Protein AF-A0A2W4R8B3-F1 (afdb_monomer_lite)

Structure (mmCIF, N/CA/C/O backbone):
data_AF-A0A2W4R8B3-F1
#
_entry.id   AF-A0A2W4R8B3-F1
#
loop_
_atom_site.group_PDB
_atom_site.id
_atom_site.type_symbol
_atom_site.label_atom_id
_atom_site.label_alt_id
_atom_site.label_comp_id
_atom_site.label_asym_id
_atom_site.label_entity_id
_atom_site.label_seq_id
_atom_site.pdbx_PDB_ins_code
_atom_site.Cartn_x
_atom_site.Cartn_y
_atom_site.Cartn_z
_atom_site.occupancy
_atom_site.B_iso_or_equiv
_atom_site.auth_seq_id
_atom_site.auth_comp_id
_atom_site.auth_asym_id
_atom_site.auth_atom_id
_atom_site.pdbx_PDB_model_num
ATOM 1 N N . MET A 1 1 ? 7.942 10.625 -20.737 1.00 71.06 1 MET A N 1
ATOM 2 C CA . MET A 1 1 ? 8.410 10.376 -19.352 1.00 71.06 1 MET A CA 1
ATOM 3 C C . MET A 1 1 ? 8.994 8.982 -19.319 1.00 71.06 1 MET A C 1
ATOM 5 O O . MET A 1 1 ? 8.425 8.126 -19.983 1.00 71.06 1 MET A O 1
ATOM 9 N N . SER A 1 2 ? 10.111 8.766 -18.621 1.00 90.00 2 SER A N 1
ATOM 10 C CA . SER A 1 2 ? 10.678 7.417 -18.491 1.00 90.00 2 SER A CA 1
ATOM 11 C C . SER A 1 2 ? 9.824 6.552 -17.552 1.00 90.00 2 SER A C 1
ATOM 13 O O . SER A 1 2 ? 9.118 7.086 -16.692 1.00 90.00 2 SER A O 1
ATOM 15 N N . ASN A 1 3 ? 9.902 5.222 -17.680 1.00 91.06 3 ASN A N 1
ATOM 16 C CA . ASN A 1 3 ? 9.218 4.296 -16.762 1.00 91.06 3 ASN A CA 1
ATOM 17 C C . ASN A 1 3 ? 9.645 4.541 -15.306 1.00 91.06 3 ASN A C 1
ATOM 19 O O . ASN A 1 3 ? 8.818 4.497 -14.396 1.00 91.06 3 ASN A O 1
ATOM 23 N N . LEU A 1 4 ? 10.917 4.897 -15.100 1.00 92.12 4 LEU A N 1
ATOM 24 C CA . LEU A 1 4 ? 11.455 5.280 -13.800 1.00 92.12 4 LEU A CA 1
ATOM 25 C C . LEU A 1 4 ? 10.730 6.516 -13.247 1.00 92.12 4 LEU A C 1
ATOM 27 O O . LEU A 1 4 ? 10.199 6.472 -12.138 1.00 92.12 4 LEU A O 1
ATOM 31 N N . ASP A 1 5 ? 10.621 7.595 -14.026 1.00 93.38 5 ASP A N 1
ATOM 32 C CA . ASP A 1 5 ? 9.933 8.817 -13.581 1.00 93.38 5 ASP A CA 1
ATOM 33 C C . ASP A 1 5 ? 8.475 8.547 -13.194 1.00 93.38 5 ASP A C 1
ATOM 35 O O . ASP A 1 5 ? 7.967 9.116 -12.224 1.00 93.38 5 ASP A O 1
ATOM 39 N N . ILE A 1 6 ? 7.801 7.664 -13.935 1.00 94.69 6 ILE A N 1
ATOM 40 C CA . ILE A 1 6 ? 6.419 7.264 -13.657 1.00 94.69 6 ILE A CA 1
ATOM 41 C C . ILE A 1 6 ? 6.350 6.528 -12.313 1.00 94.69 6 ILE A C 1
ATOM 43 O O . ILE A 1 6 ? 5.583 6.934 -11.435 1.00 94.69 6 ILE A O 1
ATOM 47 N N . VAL A 1 7 ? 7.178 5.499 -12.106 1.00 95.75 7 VAL A N 1
ATOM 48 C CA . VAL A 1 7 ? 7.188 4.711 -10.864 1.00 95.75 7 VAL A CA 1
ATOM 49 C C . VAL A 1 7 ? 7.503 5.580 -9.648 1.00 95.75 7 VAL A C 1
ATOM 51 O O . VAL A 1 7 ? 6.752 5.593 -8.666 1.00 95.75 7 VAL A O 1
ATOM 54 N N . PHE A 1 8 ? 8.575 6.368 -9.705 1.00 95.88 8 PHE A N 1
ATOM 55 C CA . PHE A 1 8 ? 8.958 7.254 -8.605 1.00 95.88 8 PHE A CA 1
ATOM 56 C C . PHE A 1 8 ? 7.949 8.391 -8.388 1.00 95.88 8 PHE A C 1
ATOM 58 O O . PHE A 1 8 ? 7.672 8.765 -7.247 1.00 95.88 8 PHE A O 1
ATOM 65 N N . GLY A 1 9 ? 7.338 8.902 -9.457 1.00 96.94 9 GLY A N 1
ATOM 66 C CA . GLY A 1 9 ? 6.293 9.917 -9.383 1.00 96.94 9 GLY A CA 1
ATOM 67 C C . GLY A 1 9 ? 5.039 9.420 -8.662 1.00 96.94 9 GLY A C 1
ATOM 68 O O . GLY A 1 9 ? 4.561 10.077 -7.734 1.00 96.94 9 GLY A O 1
ATOM 69 N N . TYR A 1 10 ? 4.512 8.254 -9.042 1.00 97.69 10 TYR A N 1
ATOM 70 C CA . TYR A 1 10 ? 3.321 7.681 -8.403 1.00 97.69 10 TYR A CA 1
ATOM 71 C C . TYR A 1 10 ? 3.591 7.213 -6.974 1.00 97.69 10 TYR A C 1
ATOM 73 O O . TYR A 1 10 ? 2.803 7.511 -6.077 1.00 97.69 10 TYR A O 1
ATOM 81 N N . THR A 1 11 ? 4.718 6.542 -6.727 1.00 97.38 11 THR A N 1
ATOM 82 C CA . THR A 1 11 ? 5.075 6.110 -5.365 1.00 97.38 11 THR A CA 1
ATOM 83 C C . THR A 1 11 ? 5.193 7.298 -4.415 1.00 97.38 11 THR A C 1
ATOM 85 O O . THR A 1 11 ? 4.605 7.264 -3.336 1.00 97.38 11 THR A O 1
ATOM 88 N N . LYS A 1 12 ? 5.833 8.399 -4.834 1.00 97.62 12 LYS A N 1
ATOM 89 C CA . LYS A 1 12 ? 5.917 9.633 -4.038 1.00 97.62 12 LYS A CA 1
ATOM 90 C C . LYS A 1 12 ? 4.545 10.253 -3.762 1.00 97.62 12 LYS A C 1
ATOM 92 O O . LYS A 1 12 ? 4.328 10.771 -2.667 1.00 97.62 12 LYS A O 1
ATOM 97 N N . LYS A 1 13 ? 3.609 10.196 -4.719 1.00 98.12 13 LYS A N 1
ATOM 98 C CA . LYS A 1 13 ? 2.219 10.641 -4.498 1.00 98.12 13 LYS A CA 1
ATOM 99 C C . LYS A 1 13 ? 1.531 9.807 -3.416 1.00 98.12 13 LYS A C 1
ATOM 101 O O . LYS A 1 13 ? 0.930 10.385 -2.515 1.00 98.12 13 LYS A O 1
ATOM 106 N N . ILE A 1 14 ? 1.653 8.480 -3.478 1.00 98.44 14 ILE A N 1
ATOM 107 C CA . ILE A 1 14 ? 1.064 7.570 -2.483 1.00 98.44 14 ILE A CA 1
ATOM 108 C C . ILE A 1 14 ? 1.693 7.800 -1.108 1.00 98.44 14 ILE A C 1
ATOM 110 O O . ILE A 1 14 ? 0.970 7.968 -0.132 1.00 98.44 14 ILE A O 1
ATOM 114 N N . GLU A 1 15 ? 3.023 7.863 -1.019 1.00 98.12 15 GLU A N 1
ATOM 115 C CA . GLU A 1 15 ? 3.717 8.125 0.245 1.00 98.12 15 GLU A CA 1
ATOM 116 C C . GLU A 1 15 ? 3.249 9.431 0.889 1.00 98.12 15 GLU A C 1
ATOM 118 O O . GLU A 1 15 ? 2.889 9.432 2.065 1.00 98.12 15 GLU A O 1
ATOM 123 N N . LYS A 1 16 ? 3.178 10.514 0.104 1.00 98.06 16 LYS A N 1
ATOM 124 C CA . LYS A 1 16 ? 2.685 11.807 0.583 1.00 98.06 16 LYS A CA 1
ATOM 125 C C . LYS A 1 16 ? 1.250 11.703 1.099 1.00 98.06 16 LYS A C 1
ATOM 127 O O . LYS A 1 16 ? 0.955 12.260 2.147 1.00 98.06 16 LYS A O 1
ATOM 132 N N . PHE A 1 17 ? 0.372 10.984 0.399 1.00 97.94 17 PHE A N 1
ATOM 133 C CA . PHE A 1 17 ? -1.014 10.798 0.834 1.00 97.94 17 PHE A CA 1
ATOM 134 C C . PHE A 1 17 ? -1.104 10.054 2.174 1.00 97.94 17 PHE A C 1
ATOM 136 O O . PHE A 1 17 ? -1.847 10.459 3.067 1.00 97.94 17 PHE A O 1
ATOM 143 N N . LEU A 1 18 ? -0.321 8.983 2.342 1.00 97.56 18 LEU A N 1
ATOM 144 C CA . LEU A 1 18 ? -0.281 8.219 3.592 1.00 97.56 18 LEU A CA 1
ATOM 145 C C . LEU A 1 18 ? 0.250 9.069 4.758 1.00 97.56 18 LEU A C 1
ATOM 147 O O . LEU A 1 18 ? -0.286 9.009 5.863 1.00 97.56 18 LEU A O 1
ATOM 151 N N . GLU A 1 19 ? 1.267 9.895 4.519 1.00 97.44 19 GLU A N 1
ATOM 152 C CA . GLU A 1 19 ? 1.809 10.816 5.525 1.00 97.44 19 GLU A CA 1
ATOM 153 C C . GLU A 1 19 ? 0.809 11.914 5.910 1.00 97.44 19 GLU A C 1
ATOM 155 O O . GLU A 1 19 ? 0.601 12.180 7.096 1.00 97.44 19 GLU A O 1
ATOM 160 N N . THR A 1 20 ? 0.175 12.570 4.933 1.00 96.19 20 THR A N 1
ATOM 161 C CA . THR A 1 20 ? -0.681 13.729 5.219 1.00 96.19 20 THR A CA 1
ATOM 162 C C . THR A 1 20 ? -2.003 13.317 5.847 1.00 96.19 20 THR A C 1
ATOM 164 O O . THR A 1 20 ? -2.379 13.887 6.879 1.00 96.19 20 THR A O 1
ATOM 167 N N . GLU A 1 21 ? -2.662 12.309 5.270 1.00 95.69 21 GLU A N 1
ATOM 168 C CA . GLU A 1 21 ? -4.033 11.929 5.619 1.00 95.69 21 GLU A CA 1
ATOM 169 C C . GLU A 1 21 ? -4.098 10.867 6.720 1.00 95.69 21 GLU A C 1
ATOM 171 O O . GLU A 1 21 ? -5.016 10.897 7.536 1.00 95.69 21 GLU A O 1
ATOM 176 N N . PHE A 1 22 ? -3.119 9.959 6.779 1.00 94.31 22 PHE A N 1
ATOM 177 C CA . PHE A 1 22 ? -3.110 8.844 7.736 1.00 94.31 22 PHE A CA 1
ATOM 178 C C . PHE A 1 22 ? -1.995 8.930 8.781 1.00 94.31 22 PHE A C 1
ATOM 180 O O . PHE A 1 22 ? -1.925 8.066 9.652 1.00 94.31 22 PHE A O 1
ATOM 187 N N . LYS A 1 23 ? -1.139 9.962 8.724 1.00 96.00 23 LYS A N 1
ATOM 188 C CA . LYS A 1 23 ? 0.015 10.134 9.626 1.00 96.00 23 LYS A CA 1
ATOM 189 C C . LYS A 1 23 ? 0.939 8.914 9.634 1.00 96.00 23 LYS A C 1
ATOM 191 O O . LYS A 1 23 ? 1.447 8.521 10.678 1.00 96.00 23 LYS A O 1
ATOM 196 N N . ALA A 1 24 ? 1.134 8.305 8.465 1.00 96.81 24 ALA A N 1
ATOM 197 C CA . ALA A 1 24 ? 2.064 7.197 8.321 1.00 96.81 24 ALA A CA 1
ATOM 198 C C . ALA A 1 24 ? 3.510 7.625 8.605 1.00 96.81 24 ALA A C 1
ATOM 200 O O . ALA A 1 24 ? 3.920 8.730 8.252 1.00 96.81 24 ALA A O 1
ATOM 201 N N . GLU A 1 25 ? 4.291 6.721 9.190 1.00 95.12 25 GLU A N 1
ATOM 202 C CA . GLU A 1 25 ? 5.668 6.956 9.614 1.00 95.12 25 GLU A CA 1
ATOM 203 C C . GLU A 1 25 ? 6.629 5.967 8.947 1.00 95.12 25 GLU A C 1
ATOM 205 O O . GLU A 1 25 ? 6.309 4.803 8.708 1.00 95.12 25 GLU A O 1
ATOM 210 N N . GLY A 1 26 ? 7.850 6.421 8.669 1.00 95.44 26 GLY A N 1
ATOM 211 C CA . GLY A 1 26 ? 8.920 5.584 8.128 1.00 95.44 26 GLY A CA 1
ATOM 212 C C . GLY A 1 26 ? 9.599 6.184 6.902 1.00 95.44 26 GLY A C 1
ATOM 213 O O . GLY A 1 26 ? 9.142 7.164 6.320 1.00 95.44 26 GLY A O 1
ATOM 214 N N . ARG A 1 27 ? 10.727 5.588 6.500 1.00 91.56 27 ARG A N 1
ATOM 215 C CA . ARG A 1 27 ? 11.592 6.138 5.439 1.00 91.56 27 ARG A CA 1
ATOM 216 C C . ARG A 1 27 ? 11.107 5.851 4.019 1.00 91.56 27 ARG A C 1
ATOM 218 O O . ARG A 1 27 ? 11.444 6.601 3.115 1.00 91.56 27 ARG A O 1
ATOM 225 N N . 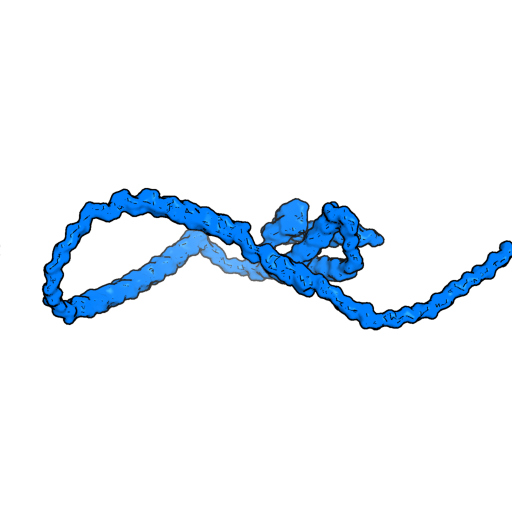GLY A 1 28 ? 10.329 4.792 3.815 1.00 92.69 28 GLY A N 1
ATOM 226 C CA . GLY A 1 28 ? 9.801 4.432 2.497 1.00 92.69 28 GLY A CA 1
ATOM 227 C C . GLY A 1 28 ? 8.419 3.797 2.560 1.00 92.69 28 GLY A C 1
ATOM 228 O O . GLY A 1 28 ? 7.919 3.473 3.642 1.00 92.69 28 GLY A O 1
ATOM 229 N N . LEU A 1 29 ? 7.814 3.593 1.392 1.00 95.88 29 LEU A N 1
ATOM 230 C CA . LEU A 1 29 ? 6.440 3.113 1.245 1.00 95.88 29 LEU A CA 1
ATOM 231 C C . LEU A 1 29 ? 6.143 1.839 2.050 1.00 95.88 29 LEU A C 1
ATOM 233 O O . LEU A 1 29 ? 5.112 1.751 2.711 1.00 95.88 29 LEU A O 1
ATOM 237 N N . HIS A 1 30 ? 7.076 0.883 2.071 1.00 94.50 30 HIS A N 1
ATOM 238 C CA . HIS A 1 30 ? 6.911 -0.375 2.805 1.00 94.50 30 HIS A CA 1
ATOM 239 C C . HIS A 1 30 ? 6.888 -0.182 4.334 1.00 94.50 30 HIS A C 1
ATOM 241 O O . HIS A 1 30 ? 6.142 -0.855 5.039 1.00 94.50 30 HIS A O 1
ATOM 247 N N . THR A 1 31 ? 7.679 0.754 4.866 1.00 95.12 31 THR A N 1
ATOM 248 C CA . THR A 1 31 ? 7.647 1.082 6.302 1.00 95.12 31 THR A CA 1
ATOM 249 C C . THR A 1 31 ? 6.418 1.910 6.663 1.00 95.12 31 THR A C 1
ATOM 251 O O . THR A 1 31 ? 5.783 1.625 7.672 1.00 95.12 31 THR A O 1
ATOM 254 N N . LYS A 1 32 ? 6.032 2.854 5.791 1.00 97.19 32 LYS A N 1
ATOM 255 C CA . LYS A 1 32 ? 4.855 3.713 5.974 1.00 97.19 32 LYS A CA 1
ATOM 256 C C . LYS A 1 32 ? 3.573 2.895 6.006 1.00 97.19 32 LYS A C 1
ATOM 258 O O . LYS A 1 32 ? 2.752 3.089 6.888 1.00 97.19 32 LYS A O 1
ATOM 263 N N . ILE A 1 33 ? 3.412 1.927 5.100 1.00 96.75 33 ILE A N 1
ATOM 264 C CA . ILE A 1 33 ? 2.212 1.083 5.112 1.00 96.75 33 ILE A CA 1
ATOM 265 C C . ILE A 1 33 ? 2.129 0.217 6.375 1.00 96.75 33 ILE A C 1
ATOM 267 O O . ILE A 1 33 ? 1.043 0.046 6.916 1.00 96.75 33 ILE A O 1
ATOM 271 N N . ASN A 1 34 ? 3.263 -0.279 6.885 1.00 94.88 34 ASN A N 1
ATOM 272 C CA . ASN A 1 34 ? 3.288 -1.066 8.119 1.00 94.88 34 ASN A CA 1
ATOM 273 C C . ASN A 1 34 ? 2.880 -0.231 9.342 1.00 94.88 34 ASN A C 1
ATOM 275 O O . ASN A 1 34 ? 2.227 -0.760 10.234 1.00 94.88 34 ASN A O 1
ATOM 279 N N . SER A 1 35 ? 3.210 1.065 9.389 1.00 96.81 35 SER A N 1
ATOM 280 C CA . SER A 1 35 ? 2.847 1.911 10.534 1.00 96.81 35 SER A CA 1
ATOM 281 C C . SER A 1 35 ? 1.338 2.168 10.643 1.00 96.81 35 SER A C 1
ATOM 283 O O . SER A 1 35 ? 0.865 2.533 11.714 1.00 96.81 35 SER A O 1
ATOM 285 N N . ILE A 1 36 ? 0.582 1.998 9.553 1.00 95.69 36 ILE A N 1
ATOM 286 C CA . ILE A 1 36 ? -0.870 2.245 9.492 1.00 95.69 36 ILE A CA 1
ATOM 287 C C . ILE A 1 36 ? -1.670 1.015 9.054 1.00 95.69 36 ILE A C 1
ATOM 289 O O . ILE A 1 36 ? -2.844 1.135 8.708 1.00 95.69 36 ILE A O 1
ATOM 293 N N . GLU A 1 37 ? -1.069 -0.178 9.058 1.00 93.50 37 GLU A N 1
ATOM 294 C CA . GLU A 1 37 ? -1.717 -1.381 8.518 1.00 93.50 37 GLU A CA 1
ATOM 295 C C . GLU A 1 37 ? -3.020 -1.739 9.251 1.00 93.50 37 GLU A C 1
ATOM 297 O O . GLU A 1 37 ? -3.938 -2.295 8.659 1.00 93.50 37 GLU A O 1
ATOM 302 N N . TYR A 1 38 ? -3.147 -1.345 10.518 1.00 92.00 38 TYR A N 1
ATOM 303 C CA . TYR A 1 38 ? -4.352 -1.551 11.322 1.00 92.00 38 TYR A CA 1
ATOM 304 C C . TYR A 1 38 ? -5.556 -0.700 10.874 1.00 92.00 38 TYR A C 1
ATOM 306 O O . TYR A 1 38 ? -6.684 -0.992 11.270 1.00 92.00 38 TYR A O 1
ATOM 314 N N . LEU A 1 39 ? -5.337 0.348 10.072 1.00 91.81 39 LEU A N 1
ATOM 315 C CA . LEU A 1 39 ? -6.383 1.246 9.566 1.00 91.81 39 LEU A CA 1
ATOM 316 C C . LEU A 1 39 ? -6.882 0.862 8.172 1.00 91.81 39 LEU A C 1
ATOM 318 O O . LEU A 1 39 ? -7.878 1.418 7.710 1.00 91.81 39 LEU A O 1
ATOM 322 N N . LEU A 1 40 ? -6.182 -0.038 7.480 1.00 93.62 40 LEU A N 1
ATOM 323 C CA . LEU A 1 40 ? -6.381 -0.273 6.056 1.00 93.62 40 LEU A CA 1
ATOM 324 C C . LEU A 1 40 ? -6.855 -1.703 5.767 1.00 93.62 40 LEU A C 1
ATOM 326 O O . LEU A 1 40 ? -6.443 -2.651 6.437 1.00 93.62 40 LEU A O 1
ATOM 330 N N . PRO A 1 41 ? -7.675 -1.903 4.720 1.00 95.38 41 PRO A N 1
ATOM 331 C CA . PRO A 1 41 ? -8.029 -3.238 4.261 1.00 95.38 41 PRO A CA 1
ATOM 332 C C . PRO A 1 41 ? -6.798 -4.045 3.828 1.00 95.38 41 PRO A C 1
ATOM 334 O O . PRO A 1 41 ? -5.913 -3.547 3.129 1.00 95.38 41 PRO A O 1
ATOM 337 N N . ILE A 1 42 ? -6.787 -5.341 4.153 1.00 94.50 42 ILE A N 1
ATOM 338 C CA . ILE A 1 42 ? -5.684 -6.262 3.814 1.00 94.50 42 ILE A CA 1
ATOM 339 C C . ILE A 1 42 ? -5.404 -6.286 2.303 1.00 94.50 42 ILE A C 1
ATOM 341 O O . ILE A 1 42 ? -4.246 -6.354 1.887 1.00 94.50 42 ILE A O 1
ATOM 345 N N . ALA A 1 43 ? -6.447 -6.216 1.470 1.00 95.06 43 ALA A N 1
ATOM 346 C CA . ALA A 1 43 ? -6.304 -6.185 0.016 1.00 95.06 43 ALA A CA 1
ATOM 347 C C . ALA A 1 43 ? -5.531 -4.942 -0.466 1.00 95.06 43 ALA A C 1
ATOM 349 O O . ALA A 1 43 ? -4.615 -5.068 -1.277 1.00 95.06 43 ALA A O 1
ATOM 350 N N . LEU A 1 44 ? -5.838 -3.768 0.091 1.00 96.44 44 LEU A N 1
ATOM 351 C CA . LEU A 1 44 ? -5.159 -2.513 -0.230 1.00 96.44 44 LEU A CA 1
ATOM 352 C C . LEU A 1 44 ? -3.688 -2.548 0.201 1.00 96.44 44 LEU A C 1
ATOM 354 O O . LEU A 1 44 ? -2.803 -2.187 -0.573 1.00 96.44 44 LEU A O 1
ATOM 358 N N . ILE A 1 45 ? -3.405 -3.079 1.395 1.00 96.50 45 ILE A N 1
ATOM 359 C CA . ILE A 1 45 ? -2.031 -3.256 1.890 1.00 96.50 45 ILE A CA 1
ATOM 360 C C . ILE A 1 45 ? -1.205 -4.113 0.922 1.00 96.50 45 ILE A C 1
ATOM 362 O O . ILE A 1 45 ? -0.055 -3.781 0.635 1.00 96.50 45 ILE A O 1
ATOM 366 N N . LYS A 1 46 ? -1.775 -5.202 0.387 1.00 95.50 46 LYS A N 1
ATOM 367 C CA . LYS A 1 46 ? -1.087 -6.058 -0.594 1.00 95.50 46 LYS A CA 1
ATOM 368 C C . LYS A 1 46 ? -0.728 -5.293 -1.872 1.00 95.50 46 LYS A C 1
ATOM 370 O O . LYS A 1 46 ? 0.412 -5.400 -2.317 1.00 95.50 46 LYS A O 1
ATOM 375 N N . LYS A 1 47 ? -1.650 -4.484 -2.411 1.00 97.75 47 LYS A N 1
ATOM 376 C CA . LYS A 1 47 ? -1.389 -3.637 -3.591 1.00 97.75 47 LYS A CA 1
ATOM 377 C C . LYS A 1 47 ? -0.258 -2.641 -3.328 1.00 97.75 47 LYS A C 1
ATOM 379 O O . LYS A 1 47 ? 0.679 -2.547 -4.114 1.00 97.75 47 LYS A O 1
ATOM 384 N N . VAL A 1 48 ? -0.290 -1.952 -2.184 1.00 97.44 48 VAL A N 1
ATOM 385 C CA . VAL A 1 48 ? 0.761 -0.989 -1.806 1.00 97.44 48 VAL A CA 1
ATOM 386 C C . VAL A 1 48 ? 2.121 -1.672 -1.630 1.00 97.44 48 VAL A C 1
ATOM 388 O O . VAL A 1 48 ? 3.141 -1.130 -2.052 1.00 97.44 48 VAL A O 1
ATOM 391 N N . ARG A 1 49 ? 2.159 -2.876 -1.045 1.00 97.06 49 ARG A N 1
ATOM 392 C CA . ARG A 1 49 ? 3.403 -3.650 -0.903 1.00 97.06 49 ARG A CA 1
ATOM 393 C C . ARG A 1 49 ? 3.977 -4.058 -2.259 1.00 97.06 49 ARG A C 1
ATOM 395 O O . ARG A 1 49 ? 5.178 -3.916 -2.451 1.00 97.06 49 ARG A O 1
ATOM 402 N N . TRP A 1 50 ? 3.137 -4.473 -3.204 1.00 97.38 50 TRP A N 1
ATOM 403 C CA . TRP A 1 50 ? 3.569 -4.760 -4.575 1.00 97.38 50 TRP A CA 1
ATOM 404 C C . TRP A 1 50 ? 4.180 -3.526 -5.264 1.00 97.38 50 TRP A C 1
ATOM 406 O O . TRP A 1 50 ? 5.289 -3.610 -5.790 1.00 97.38 50 TRP A O 1
ATOM 416 N N . ILE A 1 51 ? 3.534 -2.356 -5.155 1.00 97.50 51 ILE A N 1
ATOM 417 C CA . ILE A 1 51 ? 4.078 -1.076 -5.654 1.00 97.50 51 ILE A CA 1
ATOM 418 C C . ILE A 1 51 ? 5.455 -0.791 -5.034 1.00 97.50 51 ILE A C 1
ATOM 420 O O . ILE A 1 51 ? 6.397 -0.412 -5.732 1.00 97.50 51 ILE A O 1
ATOM 424 N N . ALA A 1 52 ? 5.588 -0.982 -3.718 1.00 96.62 52 ALA A N 1
ATOM 425 C CA . ALA A 1 52 ? 6.847 -0.770 -3.011 1.00 96.62 52 ALA A CA 1
ATOM 426 C C . ALA A 1 52 ? 7.956 -1.722 -3.490 1.00 96.62 52 ALA A C 1
ATOM 428 O O . ALA A 1 52 ? 9.104 -1.295 -3.604 1.00 96.62 52 ALA A O 1
ATOM 429 N N . THR A 1 53 ? 7.627 -2.980 -3.800 1.00 95.62 53 THR A N 1
ATOM 430 C CA . THR A 1 53 ? 8.574 -3.949 -4.372 1.00 95.62 53 THR A CA 1
ATOM 431 C C . THR A 1 53 ? 9.096 -3.483 -5.727 1.00 95.62 53 THR A C 1
ATOM 433 O O . THR A 1 53 ? 10.309 -3.434 -5.909 1.00 95.62 53 THR A O 1
ATOM 436 N N . ILE A 1 54 ? 8.215 -3.068 -6.644 1.00 95.25 54 ILE A N 1
ATOM 437 C CA . ILE A 1 54 ? 8.626 -2.579 -7.973 1.00 95.25 54 ILE A CA 1
ATOM 438 C C . ILE A 1 54 ? 9.531 -1.355 -7.845 1.00 95.25 54 ILE A C 1
ATOM 440 O O . ILE A 1 54 ? 10.614 -1.322 -8.427 1.00 95.25 54 ILE A O 1
ATOM 444 N N . ARG A 1 55 ? 9.134 -0.374 -7.025 1.00 95.06 55 ARG A N 1
ATOM 445 C CA . ARG A 1 55 ? 9.948 0.824 -6.780 1.00 95.06 55 ARG A CA 1
ATOM 446 C C . ARG A 1 55 ? 11.314 0.480 -6.195 1.00 95.06 55 ARG A C 1
ATOM 448 O O . ARG A 1 55 ? 12.294 1.125 -6.546 1.00 95.06 55 ARG A O 1
ATOM 455 N N . ASN A 1 56 ? 11.389 -0.486 -5.281 1.00 94.81 56 ASN A N 1
ATOM 456 C CA . ASN A 1 56 ? 12.657 -0.881 -4.670 1.00 94.81 56 ASN A CA 1
ATOM 457 C C . ASN A 1 56 ? 13.578 -1.585 -5.666 1.00 94.81 56 ASN A C 1
ATOM 459 O O . ASN A 1 56 ? 14.761 -1.263 -5.690 1.00 94.81 56 ASN A O 1
ATOM 463 N N . ASN A 1 57 ? 13.041 -2.474 -6.503 1.00 93.81 57 ASN A N 1
ATOM 464 C CA . ASN A 1 57 ? 13.818 -3.119 -7.559 1.00 93.81 57 ASN A CA 1
ATOM 465 C C . ASN A 1 57 ? 14.343 -2.076 -8.555 1.00 93.81 57 ASN A C 1
ATOM 467 O O . ASN A 1 57 ? 15.540 -2.029 -8.803 1.00 93.81 57 ASN A O 1
ATOM 471 N N . MET A 1 58 ? 13.494 -1.149 -9.017 1.00 92.25 58 MET A N 1
ATOM 472 C CA . MET A 1 58 ? 13.927 -0.048 -9.890 1.00 92.25 58 MET A CA 1
ATOM 473 C C . MET A 1 58 ? 14.978 0.875 -9.259 1.00 92.25 58 MET A C 1
ATOM 475 O O . MET A 1 58 ? 15.773 1.479 -9.970 1.00 92.25 58 MET A O 1
ATOM 479 N N . ALA A 1 59 ? 14.964 1.039 -7.934 1.00 89.88 59 ALA A N 1
ATOM 480 C CA . ALA A 1 59 ? 15.896 1.920 -7.235 1.00 89.88 59 ALA A CA 1
ATOM 481 C C . ALA A 1 59 ? 17.259 1.273 -6.949 1.00 89.88 59 ALA A C 1
ATOM 483 O O . ALA A 1 59 ? 18.239 1.993 -6.762 1.00 89.88 59 ALA A O 1
ATOM 484 N N . HIS A 1 60 ? 17.305 -0.053 -6.802 1.00 87.88 60 HIS A N 1
ATOM 485 C CA . HIS A 1 60 ? 18.434 -0.737 -6.166 1.00 87.88 60 HIS A CA 1
ATOM 486 C C . HIS A 1 60 ? 18.967 -1.943 -6.939 1.00 87.88 60 HIS A C 1
ATOM 488 O O . HIS A 1 60 ? 20.055 -2.415 -6.623 1.00 87.88 60 HIS A O 1
ATOM 494 N N . THR A 1 61 ? 18.232 -2.457 -7.920 1.00 89.69 61 THR A N 1
ATOM 495 C CA . THR A 1 61 ? 18.673 -3.586 -8.737 1.00 89.69 61 THR A CA 1
ATOM 496 C C . THR A 1 61 ? 19.224 -3.062 -10.057 1.00 89.69 61 THR A C 1
ATOM 498 O O . THR A 1 61 ? 18.493 -2.489 -10.863 1.00 89.69 61 THR A O 1
ATOM 501 N N . GLU A 1 62 ? 20.523 -3.254 -10.279 1.00 87.94 62 GLU A N 1
ATOM 502 C CA . GLU A 1 62 ? 21.170 -2.897 -11.542 1.00 87.94 62 GLU A CA 1
ATOM 503 C C . GLU A 1 62 ? 20.568 -3.704 -12.701 1.00 87.94 62 GLU A C 1
ATOM 505 O O . GLU A 1 62 ? 20.381 -4.915 -12.592 1.00 87.94 62 GLU A O 1
ATOM 510 N N . GLY A 1 63 ? 20.237 -3.025 -13.802 1.00 86.12 63 GLY A N 1
ATOM 511 C CA . GLY A 1 63 ? 19.661 -3.658 -14.993 1.00 86.12 63 GLY A CA 1
ATOM 512 C C . GLY A 1 63 ? 18.221 -4.158 -14.837 1.00 86.12 63 GLY A C 1
ATOM 513 O O . GLY A 1 63 ? 17.748 -4.898 -15.694 1.00 86.12 63 GLY A O 1
ATOM 514 N N . PHE A 1 64 ? 17.510 -3.792 -13.763 1.00 89.31 64 PHE A N 1
ATOM 515 C CA . PHE A 1 64 ? 16.094 -4.131 -13.636 1.00 89.31 64 PHE A CA 1
ATOM 516 C C . PHE A 1 64 ? 15.241 -3.271 -14.575 1.00 89.31 64 PHE A C 1
ATOM 518 O O . PHE A 1 64 ? 15.079 -2.067 -14.362 1.00 89.31 64 PHE A O 1
ATOM 525 N N . GLU A 1 65 ? 14.652 -3.918 -15.575 1.00 85.62 65 GLU A N 1
ATOM 526 C CA . GLU A 1 65 ? 13.645 -3.336 -16.457 1.00 85.62 65 GLU A CA 1
ATOM 527 C C . GLU A 1 65 ? 12.251 -3.833 -16.066 1.00 85.62 65 GLU A C 1
ATOM 529 O O . GLU A 1 65 ? 12.061 -4.956 -15.594 1.00 85.62 65 GLU A O 1
ATOM 534 N N . PHE A 1 66 ? 11.262 -2.955 -16.204 1.00 88.88 66 PHE A N 1
ATOM 535 C CA . PHE A 1 66 ? 9.871 -3.264 -15.903 1.00 88.88 66 PHE A CA 1
ATOM 536 C C . PHE A 1 66 ? 8.995 -2.698 -17.012 1.00 88.88 66 PHE A C 1
ATOM 538 O O . PHE A 1 66 ? 8.859 -1.477 -17.156 1.00 88.88 66 PHE A O 1
ATOM 545 N N . ASP A 1 67 ? 8.409 -3.615 -17.773 1.00 87.62 67 ASP A N 1
ATOM 546 C CA . ASP A 1 67 ? 7.722 -3.297 -19.025 1.00 87.62 67 ASP A CA 1
ATOM 547 C C . ASP A 1 67 ? 6.238 -3.010 -18.821 1.00 87.62 67 ASP A C 1
ATOM 549 O O . ASP A 1 67 ? 5.632 -2.251 -19.573 1.00 87.62 67 ASP A O 1
ATOM 553 N N . ASN A 1 68 ? 5.643 -3.563 -17.762 1.00 93.25 68 ASN A N 1
ATOM 554 C CA . ASN A 1 68 ? 4.206 -3.482 -17.535 1.00 93.25 68 ASN A CA 1
ATOM 555 C C . ASN A 1 68 ? 3.799 -2.201 -16.782 1.00 93.25 68 ASN A C 1
ATOM 557 O O . ASN A 1 68 ? 3.190 -2.219 -15.706 1.00 93.25 68 ASN A O 1
ATOM 561 N N . ILE A 1 69 ? 4.216 -1.061 -17.335 1.00 94.81 69 ILE 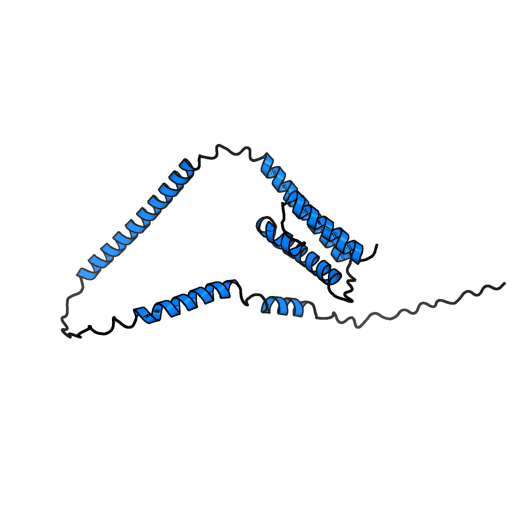A N 1
ATOM 562 C CA . ILE A 1 69 ? 4.056 0.257 -16.717 1.00 94.81 69 ILE A CA 1
ATOM 563 C C . ILE A 1 69 ? 2.585 0.680 -16.607 1.00 94.81 69 ILE A C 1
ATOM 565 O O . ILE A 1 69 ? 2.217 1.372 -15.654 1.00 94.81 69 ILE A O 1
ATOM 569 N N . ASP A 1 70 ? 1.738 0.228 -17.530 1.00 95.00 70 ASP A N 1
ATOM 570 C CA . ASP A 1 70 ? 0.308 0.536 -17.539 1.00 95.00 70 ASP A CA 1
ATOM 571 C C . ASP A 1 70 ? -0.430 -0.157 -16.387 1.00 95.00 70 ASP A C 1
ATOM 573 O O . ASP A 1 70 ? -1.215 0.488 -15.683 1.00 95.00 70 ASP A O 1
ATOM 577 N N . ASP A 1 71 ? -0.110 -1.423 -16.098 1.00 94.75 71 ASP A N 1
ATOM 578 C CA . ASP A 1 71 ? -0.654 -2.135 -14.935 1.00 94.75 71 ASP A CA 1
ATOM 579 C C . ASP A 1 71 ? -0.179 -1.516 -13.619 1.00 94.75 71 ASP A C 1
ATOM 581 O O . ASP A 1 71 ? -0.939 -1.402 -12.651 1.00 94.75 71 ASP A O 1
ATOM 585 N N . PHE A 1 72 ? 1.073 -1.054 -13.571 1.00 96.50 72 PHE A N 1
ATOM 586 C CA . PHE A 1 72 ? 1.573 -0.315 -12.417 1.00 96.50 72 PHE A CA 1
ATOM 587 C C . PHE A 1 72 ? 0.791 0.981 -12.205 1.00 96.50 72 PHE A C 1
ATOM 589 O O . PHE A 1 72 ? 0.332 1.256 -11.092 1.00 96.50 72 PHE A O 1
ATOM 596 N N . LYS A 1 73 ? 0.592 1.756 -13.273 1.00 97.44 73 LYS A N 1
ATOM 597 C CA . LYS A 1 73 ? -0.141 3.020 -13.231 1.00 97.44 73 LYS A CA 1
ATOM 598 C C . LYS A 1 73 ? -1.586 2.816 -12.780 1.00 97.44 73 LYS A C 1
ATOM 600 O O . LYS A 1 73 ? -2.020 3.481 -11.838 1.00 97.44 73 LYS A O 1
ATOM 605 N N . SER A 1 74 ? -2.300 1.881 -13.401 1.00 97.69 74 SER A N 1
ATOM 606 C CA . SER A 1 74 ? -3.693 1.580 -13.056 1.00 97.69 74 SER A CA 1
ATOM 607 C C . SER A 1 74 ? -3.822 1.111 -11.604 1.00 97.69 74 SER A C 1
ATOM 609 O O . SER A 1 74 ? -4.713 1.555 -10.877 1.00 97.69 74 SER A O 1
ATOM 611 N N . THR A 1 75 ? -2.872 0.304 -11.124 1.00 97.88 75 THR A N 1
ATOM 612 C CA . THR A 1 75 ? -2.826 -0.130 -9.724 1.00 97.88 75 THR A CA 1
ATOM 613 C C . THR A 1 75 ? -2.577 1.042 -8.775 1.00 97.88 75 THR A C 1
ATOM 615 O O . THR A 1 75 ? -3.242 1.140 -7.742 1.00 97.88 75 THR A O 1
ATOM 618 N N . CYS A 1 76 ? -1.660 1.958 -9.100 1.00 98.31 76 CYS A N 1
ATOM 619 C CA . CYS A 1 76 ? -1.424 3.158 -8.297 1.00 98.31 76 CYS A CA 1
ATOM 620 C C . CYS A 1 76 ? -2.661 4.061 -8.223 1.00 98.31 76 CYS A C 1
ATOM 622 O O . CYS A 1 76 ? -2.979 4.578 -7.151 1.00 98.31 76 CYS A O 1
ATOM 624 N N . GLU A 1 77 ? -3.362 4.245 -9.339 1.00 98.31 77 GLU A N 1
ATOM 625 C CA . GLU A 1 77 ? -4.589 5.043 -9.404 1.00 98.31 77 GLU A CA 1
ATOM 626 C C . GLU A 1 77 ? -5.719 4.403 -8.592 1.00 98.31 77 GLU A C 1
ATOM 628 O O . GLU A 1 77 ? -6.368 5.091 -7.801 1.00 98.31 77 GLU A O 1
ATOM 633 N N . ALA A 1 78 ? -5.887 3.082 -8.688 1.00 98.25 78 ALA A N 1
ATOM 634 C CA . ALA A 1 78 ? -6.834 2.339 -7.862 1.00 98.25 78 ALA A CA 1
ATOM 635 C C . ALA A 1 78 ? -6.518 2.485 -6.364 1.00 98.25 78 ALA A C 1
ATOM 637 O O . ALA A 1 78 ? -7.409 2.771 -5.567 1.00 98.25 78 ALA A O 1
ATOM 638 N N . VAL A 1 79 ? -5.244 2.360 -5.979 1.00 98.31 79 VAL A N 1
ATOM 639 C CA . VAL A 1 79 ? -4.794 2.540 -4.589 1.00 98.31 79 VAL A CA 1
ATOM 640 C C . VAL A 1 79 ? -5.118 3.941 -4.073 1.00 98.31 79 VAL A C 1
ATOM 642 O O . VAL A 1 79 ? -5.655 4.071 -2.975 1.00 98.31 79 VAL A O 1
ATOM 645 N N . LEU A 1 80 ? -4.818 4.990 -4.844 1.00 98.31 80 LEU A N 1
ATOM 646 C CA . LEU A 1 80 ? -5.130 6.367 -4.453 1.00 98.31 80 LEU A CA 1
ATOM 647 C C . LEU A 1 80 ? -6.641 6.580 -4.305 1.00 98.31 80 LEU A C 1
ATOM 649 O O . LEU A 1 80 ? -7.080 7.157 -3.312 1.00 98.31 80 LEU A O 1
ATOM 653 N N . SER A 1 81 ? -7.437 6.054 -5.238 1.00 98.00 81 SER A N 1
ATOM 654 C CA . SER A 1 81 ? -8.899 6.138 -5.186 1.00 98.00 81 SER A CA 1
ATOM 655 C C . SER A 1 81 ? -9.483 5.440 -3.949 1.00 98.00 81 SER A C 1
ATOM 657 O O . SER A 1 81 ? -10.322 6.008 -3.244 1.00 98.00 81 SER A O 1
ATOM 659 N N . GLU A 1 82 ? -8.997 4.236 -3.629 1.00 97.62 82 GLU A N 1
ATOM 660 C CA . GLU A 1 82 ? -9.403 3.485 -2.434 1.00 97.62 82 GLU A CA 1
ATOM 661 C C . GLU A 1 82 ? -9.012 4.219 -1.141 1.00 97.62 82 GLU A C 1
ATOM 663 O O . GLU A 1 82 ? -9.827 4.340 -0.224 1.00 97.62 82 GLU A O 1
ATOM 668 N N . LEU A 1 83 ? -7.796 4.769 -1.069 1.00 96.94 83 LEU A N 1
ATOM 669 C CA . LEU A 1 83 ? -7.341 5.565 0.076 1.00 96.94 83 LEU A CA 1
ATOM 670 C C . LEU A 1 83 ? -8.193 6.828 0.271 1.00 96.94 83 LEU A C 1
ATOM 672 O O . LEU A 1 83 ? -8.549 7.178 1.400 1.00 96.94 83 LEU A O 1
ATOM 676 N N . GLU A 1 84 ? -8.564 7.501 -0.817 1.00 96.94 84 GLU A N 1
ATOM 677 C CA . GLU A 1 84 ? -9.467 8.649 -0.776 1.00 96.94 84 GLU A CA 1
ATOM 678 C C . GLU A 1 84 ? -10.877 8.282 -0.316 1.00 96.94 84 GLU A C 1
ATOM 680 O O . GLU A 1 84 ? -11.506 9.076 0.389 1.00 96.94 84 GLU A O 1
ATOM 685 N N . ALA A 1 85 ? -11.387 7.112 -0.706 1.00 95.62 85 ALA A N 1
ATOM 686 C CA . ALA A 1 85 ? -12.669 6.605 -0.229 1.00 95.62 85 ALA A CA 1
ATOM 687 C C . ALA A 1 85 ? -12.630 6.362 1.288 1.00 95.62 85 ALA A C 1
ATOM 689 O O . ALA A 1 85 ? -13.440 6.936 2.013 1.00 95.62 85 ALA A O 1
ATOM 690 N N . ILE A 1 86 ? -11.612 5.650 1.785 1.00 94.44 86 ILE A N 1
ATOM 691 C CA . ILE A 1 86 ? -11.424 5.388 3.225 1.00 94.44 86 ILE A CA 1
ATOM 692 C C . ILE A 1 86 ? -11.352 6.697 4.020 1.00 94.44 86 ILE A C 1
ATOM 694 O O . ILE A 1 86 ? -11.984 6.844 5.072 1.00 94.44 86 ILE A O 1
ATOM 698 N N . ARG A 1 87 ? -10.601 7.680 3.513 1.00 94.31 87 ARG A N 1
ATOM 699 C CA . ARG A 1 87 ? -10.488 9.001 4.137 1.00 94.31 87 ARG A CA 1
ATOM 700 C C . ARG A 1 87 ? -11.840 9.715 4.200 1.00 94.31 87 ARG A C 1
ATOM 702 O O . ARG A 1 87 ? -12.187 10.282 5.238 1.00 94.31 87 ARG A O 1
ATOM 709 N N . ARG A 1 88 ? -12.601 9.707 3.100 1.00 93.31 88 ARG A N 1
ATOM 710 C CA . ARG A 1 88 ? -13.933 10.329 3.035 1.00 93.31 88 ARG A CA 1
ATOM 711 C C . ARG A 1 88 ? -14.895 9.679 4.021 1.00 93.31 88 ARG A C 1
ATOM 713 O O . ARG A 1 88 ? -15.530 10.400 4.789 1.00 93.31 88 ARG A O 1
ATOM 720 N N . ASP A 1 89 ? -14.937 8.354 4.065 1.00 90.94 89 ASP A N 1
ATOM 721 C CA . ASP A 1 89 ? -15.812 7.608 4.973 1.00 90.94 89 ASP A CA 1
ATOM 722 C C . ASP A 1 89 ? -15.477 7.911 6.438 1.00 90.94 89 ASP A C 1
ATOM 724 O O . ASP A 1 89 ? -16.361 8.188 7.254 1.00 90.94 89 ASP A O 1
ATOM 728 N N . SER A 1 90 ? -14.184 7.989 6.757 1.00 84.25 90 SER A N 1
ATOM 729 C CA . SER A 1 90 ? -13.699 8.377 8.086 1.00 84.25 90 SER A CA 1
ATOM 730 C C . SER A 1 90 ? -14.129 9.801 8.471 1.00 84.25 90 SER A C 1
ATOM 732 O O . SER A 1 90 ? -14.538 10.045 9.610 1.00 84.25 90 SER A O 1
ATOM 734 N N . ALA A 1 91 ? -14.105 10.746 7.526 1.00 79.56 91 ALA A N 1
ATOM 735 C CA . ALA A 1 91 ? -14.552 12.121 7.752 1.00 79.56 91 ALA A CA 1
ATOM 736 C C . ALA A 1 91 ? -16.076 12.230 7.956 1.00 79.56 91 ALA A C 1
ATOM 738 O O . ALA A 1 91 ? -16.539 13.035 8.772 1.00 79.56 91 ALA A O 1
ATOM 739 N N . VAL A 1 92 ? -16.865 11.411 7.252 1.00 73.88 92 VAL A N 1
ATOM 740 C CA . VAL A 1 92 ? -18.328 11.341 7.419 1.00 73.88 92 VAL A CA 1
ATOM 741 C C . VAL A 1 92 ? -18.684 10.770 8.794 1.00 73.88 92 VAL A C 1
ATOM 743 O O . VAL A 1 92 ? -19.498 11.356 9.514 1.00 73.88 92 VAL A O 1
ATOM 746 N N . LEU A 1 93 ? -18.015 9.690 9.211 1.00 63.09 93 LEU A N 1
ATOM 747 C CA . LEU A 1 93 ? -18.197 9.093 10.537 1.00 63.09 93 LEU A CA 1
ATOM 748 C C . LEU A 1 93 ? -17.786 10.049 11.670 1.00 63.09 93 LEU A C 1
ATOM 750 O O . LEU A 1 93 ? -18.432 10.076 12.719 1.00 63.09 93 LEU A O 1
ATOM 754 N N . GLY A 1 94 ? -16.764 10.883 11.452 1.00 60.19 94 GLY A N 1
ATOM 755 C CA . GLY A 1 94 ? -16.347 11.922 12.396 1.00 60.19 94 GLY A CA 1
ATOM 756 C C . GLY A 1 94 ? -17.405 13.007 12.641 1.00 60.19 94 GLY A C 1
ATOM 757 O O . GLY A 1 94 ? -17.548 13.472 13.769 1.00 60.19 94 GLY A O 1
ATOM 758 N N . LYS A 1 95 ? -18.200 13.375 11.624 1.00 58.25 95 LYS A N 1
ATOM 759 C CA . LYS A 1 95 ? -19.272 14.386 11.751 1.00 58.25 95 LYS A CA 1
ATOM 760 C C . LYS A 1 95 ? -20.553 13.842 12.385 1.00 58.25 95 LYS A C 1
ATOM 762 O O . LYS A 1 95 ? -21.258 14.584 13.063 1.00 58.25 95 LYS A O 1
ATOM 767 N N . GLN A 1 96 ? -20.843 12.556 12.192 1.00 49.88 96 GLN A N 1
ATOM 768 C CA . GLN A 1 96 ? -22.023 11.890 12.760 1.00 49.88 96 GLN A CA 1
ATOM 769 C C . GLN A 1 96 ? -21.830 11.521 14.243 1.00 49.88 96 GLN A C 1
ATOM 771 O O . GLN A 1 96 ? -22.797 11.360 14.984 1.00 49.88 96 GLN A O 1
ATOM 776 N N . ARG A 1 97 ? -20.582 11.470 14.727 1.00 46.72 97 ARG A N 1
ATOM 777 C CA . ARG A 1 97 ? -20.248 11.295 16.148 1.00 46.72 97 ARG A CA 1
ATOM 778 C C . ARG A 1 97 ? -20.313 12.611 16.940 1.00 46.72 97 ARG A C 1
ATOM 780 O O . ARG A 1 97 ? -19.388 12.937 17.676 1.00 46.72 97 ARG A O 1
ATOM 787 N N . LYS A 1 98 ? -21.452 13.311 16.934 1.00 49.53 98 LYS A N 1
ATOM 788 C CA . LYS A 1 98 ? -21.898 13.955 18.188 1.00 49.53 98 LYS A CA 1
ATOM 789 C C . LYS A 1 98 ? -22.484 12.846 19.066 1.00 49.53 98 LYS A C 1
ATOM 791 O O . LYS A 1 98 ? -23.692 12.696 19.182 1.00 49.53 98 LYS A O 1
ATOM 796 N N . ALA A 1 99 ? -21.607 11.984 19.574 1.00 47.34 99 ALA A N 1
ATOM 797 C CA . ALA A 1 99 ? -21.980 10.810 20.352 1.00 47.34 99 ALA A CA 1
ATOM 798 C C . ALA A 1 99 ? -22.106 11.170 21.851 1.00 47.34 99 ALA A C 1
ATOM 800 O O . ALA A 1 99 ? -21.400 12.061 22.328 1.00 47.3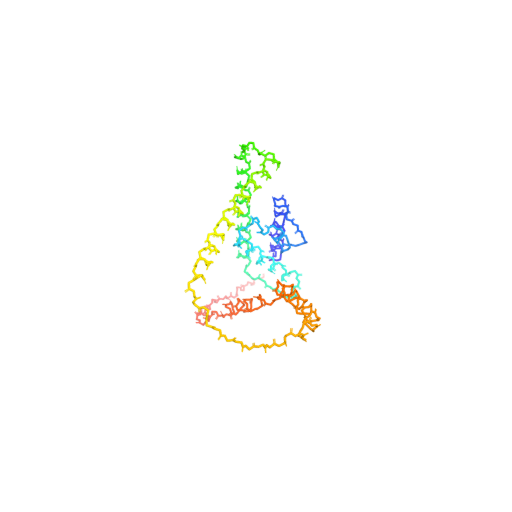4 99 ALA A O 1
ATOM 801 N N . PRO A 1 100 ? -23.021 10.503 22.577 1.00 50.19 100 PRO A N 1
ATOM 802 C CA . PRO A 1 100 ? -23.540 10.907 23.884 1.00 50.19 100 PRO A CA 1
ATOM 803 C C . PRO A 1 100 ? -22.495 10.764 24.995 1.00 50.19 100 PRO A C 1
ATOM 805 O O . PRO A 1 100 ? -21.573 9.962 24.859 1.00 50.19 100 PRO A O 1
ATOM 808 N N . LEU A 1 101 ? -22.667 11.545 26.078 1.00 54.47 101 LEU A N 1
ATOM 809 C CA . LEU A 1 101 ? -21.826 11.612 27.286 1.00 54.47 101 LEU A CA 1
ATOM 810 C C . LEU A 1 101 ? -20.889 10.401 27.433 1.00 54.47 101 LEU A C 1
ATOM 812 O O . LEU A 1 101 ? -21.309 9.325 27.869 1.00 54.47 101 LEU A O 1
ATOM 816 N N . GLN A 1 102 ? -19.606 10.583 27.108 1.00 57.09 102 GLN A N 1
ATOM 817 C CA . GLN A 1 102 ? -18.583 9.640 27.542 1.00 57.09 102 GLN A CA 1
ATOM 818 C C . GLN A 1 102 ? -18.635 9.596 29.071 1.00 57.09 102 GLN A C 1
ATOM 820 O O . GLN A 1 102 ? -18.261 10.554 29.748 1.00 57.09 102 GLN A O 1
ATOM 825 N N . LEU A 1 103 ? -19.156 8.499 29.626 1.00 61.84 103 LEU A N 1
ATOM 826 C CA . LEU A 1 103 ? -19.087 8.252 31.058 1.00 61.84 103 LEU A CA 1
ATOM 827 C C . LEU A 1 103 ? -17.619 8.313 31.473 1.00 61.84 103 LEU A C 1
ATOM 829 O O . LEU A 1 103 ? -16.782 7.615 30.901 1.00 61.84 103 LEU A O 1
ATOM 833 N N . SER A 1 104 ? -17.348 9.169 32.461 1.00 63.19 104 SER A N 1
ATOM 834 C CA . SER A 1 104 ? -16.031 9.404 33.050 1.00 63.19 104 SER A CA 1
ATOM 835 C C . SER A 1 104 ? -15.255 8.089 33.233 1.00 63.19 104 SER A C 1
ATOM 837 O O . SER A 1 104 ? -15.869 7.084 33.612 1.00 63.19 104 SER A O 1
ATOM 839 N N . PRO A 1 105 ? -13.918 8.083 33.069 1.00 65.12 105 PRO A N 1
ATOM 840 C CA . PRO A 1 105 ? -13.072 6.910 33.310 1.00 65.12 105 PRO A CA 1
ATOM 841 C C . PRO A 1 105 ? -13.384 6.176 34.627 1.00 65.12 105 PRO A C 1
ATOM 843 O O . PRO A 1 105 ? -13.333 4.948 34.696 1.00 65.12 105 PRO A O 1
ATOM 846 N N . LYS A 1 106 ? -13.821 6.911 35.660 1.00 67.88 106 LYS A N 1
ATOM 847 C CA . LYS A 1 106 ? -14.259 6.348 36.949 1.00 67.88 106 LYS A CA 1
ATOM 848 C C . LYS A 1 106 ? -15.527 5.491 36.840 1.00 67.88 106 LYS A C 1
ATOM 850 O O . LYS A 1 106 ? -15.633 4.450 37.487 1.00 67.88 106 LYS A O 1
ATOM 855 N N . ALA A 1 107 ? -16.486 5.903 36.019 1.00 68.12 107 ALA A N 1
ATOM 856 C CA . ALA A 1 107 ? -17.737 5.185 35.812 1.00 68.12 107 ALA A CA 1
ATOM 857 C C . ALA A 1 107 ? -17.562 3.957 34.900 1.00 68.12 107 ALA A C 1
ATOM 859 O O . ALA A 1 107 ? -18.195 2.928 35.140 1.00 68.12 107 ALA A O 1
ATOM 860 N N . GLN A 1 108 ? -16.653 4.024 33.920 1.00 67.25 108 GLN A N 1
ATOM 861 C CA . GLN A 1 108 ? -16.261 2.860 33.115 1.00 67.25 108 GLN A CA 1
ATOM 862 C C . GLN A 1 108 ? -15.561 1.802 33.975 1.00 67.25 108 GLN A C 1
ATOM 864 O O . GLN A 1 108 ? -15.949 0.635 33.949 1.00 67.25 108 GLN A O 1
ATOM 869 N N . HIS A 1 109 ? -14.609 2.221 34.813 1.00 69.25 109 HIS A N 1
ATOM 870 C CA . HIS A 1 109 ? -13.906 1.325 35.728 1.00 69.25 109 HIS A CA 1
ATOM 871 C C . HIS A 1 109 ? -14.861 0.640 36.720 1.00 69.25 109 HIS A C 1
ATOM 873 O O . HIS A 1 109 ? -14.785 -0.571 36.913 1.00 69.25 109 HIS A O 1
ATOM 879 N N . LYS A 1 110 ? -15.828 1.381 37.284 1.00 79.25 110 LYS A N 1
ATOM 880 C CA . LYS A 1 110 ? -16.866 0.814 38.164 1.00 79.25 110 LYS A CA 1
ATOM 881 C C . LYS A 1 110 ? -17.717 -0.240 37.446 1.00 79.25 110 LYS A C 1
ATOM 883 O O . LYS A 1 110 ? -18.020 -1.280 38.023 1.00 79.25 110 LYS A O 1
ATOM 888 N N . ARG A 1 111 ? -18.091 0.009 36.188 1.00 73.56 111 ARG A N 1
ATOM 889 C CA . ARG A 1 111 ? -18.915 -0.918 35.399 1.00 73.56 111 ARG A CA 1
ATOM 890 C C . ARG A 1 111 ? -18.160 -2.202 35.053 1.00 73.56 111 ARG A C 1
ATOM 892 O O . ARG A 1 111 ? -18.724 -3.280 35.209 1.00 73.56 111 ARG A O 1
ATOM 899 N N . ILE A 1 112 ? -16.892 -2.081 34.658 1.00 75.75 112 ILE A N 1
ATOM 900 C CA . ILE A 1 112 ? -16.018 -3.226 34.365 1.00 75.75 112 ILE A CA 1
ATOM 901 C C . ILE A 1 112 ? -15.789 -4.054 35.632 1.00 75.75 112 ILE A C 1
ATOM 903 O O . ILE A 1 112 ? -15.957 -5.270 35.599 1.00 75.75 112 ILE A O 1
ATOM 907 N N . LYS A 1 113 ? -15.489 -3.402 36.763 1.00 80.00 113 LYS A N 1
ATOM 908 C CA . LYS A 1 113 ? -15.295 -4.082 38.048 1.00 80.00 113 LYS A CA 1
ATOM 909 C C . LYS A 1 113 ? -16.530 -4.896 38.448 1.00 80.00 113 LYS A C 1
ATOM 911 O O . LYS A 1 113 ? -16.420 -6.091 38.683 1.00 80.00 113 LYS A O 1
ATOM 916 N N . ASN A 1 114 ? -17.715 -4.287 38.394 1.00 81.25 114 ASN A N 1
ATOM 917 C CA . ASN A 1 114 ? -18.965 -4.974 38.728 1.00 81.25 114 ASN A CA 1
ATOM 918 C C . ASN A 1 114 ? -19.266 -6.162 37.794 1.00 81.25 114 ASN A C 1
ATOM 920 O O . ASN A 1 114 ? -19.816 -7.169 38.234 1.00 81.25 114 ASN A O 1
ATOM 924 N N . GLN A 1 115 ? -18.920 -6.061 36.505 1.00 81.12 115 GLN A N 1
ATOM 925 C CA . GLN A 1 115 ? -19.086 -7.174 35.566 1.00 81.12 115 GLN A CA 1
ATOM 926 C C . GLN A 1 115 ? -18.148 -8.334 35.901 1.00 81.12 115 GLN A C 1
ATOM 928 O O . GLN A 1 115 ? -18.605 -9.475 35.955 1.00 81.12 115 GLN A O 1
ATOM 933 N N . VAL A 1 116 ? -16.874 -8.044 36.174 1.00 77.94 116 VAL A N 1
ATOM 934 C CA . VAL A 1 116 ? -15.874 -9.051 36.551 1.00 77.94 116 VAL A CA 1
ATOM 935 C C . VAL A 1 116 ? -16.258 -9.740 37.860 1.00 77.94 116 VAL A C 1
ATOM 937 O O . VAL A 1 116 ? -16.295 -10.969 37.894 1.00 77.94 116 VAL A O 1
ATOM 940 N N . ASP A 1 117 ? -16.649 -8.980 38.884 1.00 77.81 117 ASP A N 1
ATOM 941 C CA . ASP A 1 117 ? -17.079 -9.524 40.179 1.00 77.81 117 ASP A CA 1
ATOM 942 C C . ASP A 1 117 ? -18.289 -10.465 40.008 1.00 77.81 117 ASP A C 1
ATOM 944 O O . ASP A 1 117 ? -18.309 -11.574 40.539 1.00 77.81 117 ASP A O 1
ATOM 948 N N . SER A 1 118 ? -19.253 -10.097 39.153 1.00 78.31 118 SER A N 1
ATOM 949 C CA . SER A 1 118 ? -20.425 -10.941 38.875 1.00 78.31 118 SER A CA 1
ATOM 950 C C . SER A 1 118 ? -20.112 -12.236 38.108 1.00 78.31 118 SER A C 1
ATOM 952 O O . SER A 1 118 ? -20.878 -13.199 38.190 1.00 78.31 118 SER A O 1
ATOM 954 N N . LEU A 1 119 ? -19.022 -12.268 37.335 1.00 74.75 119 LEU A N 1
ATOM 955 C CA . LEU A 1 119 ? -18.575 -13.454 36.595 1.00 74.75 119 LEU A CA 1
ATOM 956 C C . LEU A 1 119 ? -17.761 -14.386 37.490 1.00 74.75 119 LEU A C 1
ATOM 958 O O . LEU A 1 119 ? -17.925 -15.606 37.428 1.00 74.75 119 LEU A O 1
ATOM 962 N N . ILE A 1 120 ? -16.922 -13.798 38.340 1.00 69.56 120 ILE A N 1
ATOM 963 C CA . ILE A 1 120 ? -16.168 -14.494 39.378 1.00 69.56 120 ILE A CA 1
ATOM 964 C C . ILE A 1 120 ? -17.138 -15.228 40.312 1.00 69.56 120 ILE A C 1
ATOM 966 O O . ILE A 1 120 ? -17.007 -16.440 40.491 1.00 69.56 120 ILE A O 1
ATOM 970 N N . ASP A 1 121 ? -18.168 -14.542 40.810 1.00 75.00 121 ASP A N 1
ATOM 971 C CA . ASP A 1 121 ? -19.159 -15.142 41.708 1.00 75.00 121 ASP A CA 1
ATOM 972 C C . ASP A 1 121 ? -19.922 -16.305 41.070 1.00 75.00 121 ASP A C 1
ATOM 974 O O . ASP A 1 121 ? -20.132 -17.327 41.724 1.00 75.00 121 ASP A O 1
ATOM 978 N N . ARG A 1 122 ? -20.301 -16.203 39.787 1.00 70.06 122 ARG A N 1
ATOM 979 C CA . ARG A 1 122 ? -20.953 -17.316 39.072 1.00 70.06 122 ARG A CA 1
ATOM 980 C C . ARG A 1 122 ? -20.032 -18.527 38.972 1.00 70.06 122 ARG A C 1
ATOM 982 O O . ARG A 1 122 ? -20.422 -19.624 39.362 1.00 70.06 122 ARG A O 1
ATOM 989 N N . ARG A 1 123 ? -18.784 -18.311 38.548 1.00 67.88 123 ARG A N 1
ATOM 990 C CA . ARG A 1 123 ? -17.805 -19.389 38.361 1.00 67.88 123 ARG A CA 1
ATOM 991 C C . ARG A 1 123 ? -17.486 -20.124 39.665 1.00 67.88 123 ARG A C 1
ATOM 993 O O . ARG A 1 123 ? -17.365 -21.346 39.663 1.00 67.88 123 ARG A O 1
ATOM 1000 N N . PHE A 1 124 ? -17.388 -19.404 40.782 1.00 63.25 124 PHE A N 1
ATOM 1001 C CA . PHE A 1 124 ? -17.151 -20.016 42.091 1.00 63.25 124 PHE A CA 1
ATOM 1002 C C . PHE A 1 124 ? -18.390 -20.715 42.671 1.00 63.25 124 PHE A C 1
ATOM 1004 O O . PHE A 1 124 ? -18.241 -21.681 43.423 1.00 63.25 124 PHE A O 1
ATOM 1011 N N . LYS A 1 125 ? -19.609 -20.277 42.325 1.00 65.19 125 LYS A N 1
ATOM 1012 C CA . LYS A 1 125 ? -20.852 -20.956 42.735 1.00 65.19 125 LYS A CA 1
ATOM 1013 C C . LYS A 1 125 ? -21.012 -22.311 42.049 1.00 65.19 125 LYS A C 1
ATOM 1015 O O . LYS A 1 125 ? -21.419 -23.269 42.704 1.00 65.19 125 LYS A O 1
ATOM 1020 N N . ASP A 1 126 ? -20.649 -22.389 40.774 1.00 68.44 126 ASP A N 1
ATOM 1021 C CA . ASP A 1 126 ? -20.751 -23.619 39.989 1.00 68.44 126 ASP A CA 1
ATOM 1022 C C . ASP A 1 126 ? -19.726 -24.664 40.456 1.00 68.44 126 ASP A C 1
ATOM 1024 O O . ASP A 1 126 ? -20.097 -25.807 40.722 1.00 68.44 126 ASP A O 1
ATOM 1028 N N . GLN A 1 127 ? -18.478 -24.253 40.727 1.00 59.03 127 GLN A N 1
ATOM 1029 C CA . GLN A 1 127 ? -17.460 -25.163 41.274 1.00 59.03 127 GLN A CA 1
ATOM 1030 C C . GLN A 1 127 ? -17.805 -25.705 42.670 1.00 59.03 127 GLN A C 1
ATOM 1032 O O . GLN A 1 127 ? -17.492 -26.854 42.974 1.00 59.03 127 GLN A O 1
ATOM 1037 N N . ARG A 1 128 ? -18.472 -24.922 43.534 1.00 57.78 128 ARG A N 1
ATOM 1038 C CA . ARG A 1 128 ? -18.909 -25.423 44.852 1.00 57.78 128 ARG A CA 1
ATOM 1039 C C . ARG A 1 128 ? -19.989 -26.494 44.743 1.00 57.78 128 ARG A C 1
ATOM 1041 O O . ARG A 1 128 ? -19.953 -27.436 45.528 1.00 57.78 128 ARG A O 1
ATOM 1048 N N . LYS A 1 129 ? -20.921 -26.363 43.792 1.00 59.62 129 LYS A N 1
ATOM 1049 C CA . LYS A 1 129 ? -21.964 -27.373 43.547 1.00 59.62 129 LYS A CA 1
ATOM 1050 C C . LYS A 1 129 ? -21.377 -28.673 42.997 1.00 59.62 129 LYS A C 1
ATOM 1052 O O . LYS A 1 129 ? -21.797 -29.753 43.400 1.00 59.62 129 LYS A O 1
ATOM 1057 N N . GLU A 1 130 ? -20.390 -28.560 42.113 1.00 59.31 130 GLU A N 1
ATOM 1058 C CA . GLU A 1 130 ? -19.681 -29.707 41.542 1.00 59.31 130 GLU A CA 1
ATOM 1059 C C . GLU A 1 130 ? -18.867 -30.453 42.615 1.00 59.31 130 GLU A C 1
ATOM 1061 O O . GLU A 1 130 ? -18.939 -31.677 42.719 1.00 59.31 130 GLU A O 1
ATOM 1066 N N . TYR A 1 131 ? -18.184 -29.718 43.503 1.00 49.28 131 TYR A N 1
ATOM 1067 C CA . TYR A 1 131 ? -17.427 -30.315 44.607 1.00 49.28 131 TYR A CA 1
ATOM 1068 C C . TYR A 1 131 ? -18.331 -30.954 45.675 1.00 49.28 131 TYR A C 1
ATOM 1070 O O . TYR A 1 131 ? -18.005 -32.027 46.178 1.00 49.28 131 TYR A O 1
ATOM 1078 N N . SER A 1 132 ? -19.481 -30.352 46.015 1.00 58.09 132 SER A N 1
ATOM 1079 C CA . SER A 1 132 ? -20.428 -30.970 46.958 1.00 58.09 132 SER A CA 1
ATOM 1080 C C . SER A 1 132 ? -21.029 -32.263 46.401 1.00 58.09 132 SER A C 1
ATOM 1082 O O . SER A 1 132 ? -21.083 -33.258 47.117 1.00 58.09 132 SER A O 1
ATOM 1084 N N . ALA A 1 133 ? -21.375 -32.294 45.108 1.00 58.34 133 ALA A N 1
ATOM 1085 C CA . ALA A 1 133 ? -21.873 -33.503 44.449 1.00 58.34 133 ALA A CA 1
ATOM 1086 C C . ALA A 1 133 ? -20.820 -34.630 44.411 1.00 58.34 133 ALA A C 1
ATOM 1088 O O . ALA A 1 133 ? -21.145 -35.806 44.597 1.00 58.34 133 ALA A O 1
ATOM 1089 N N . PHE A 1 134 ? -19.541 -34.281 44.232 1.00 49.75 134 PHE A N 1
ATOM 1090 C CA . PHE A 1 134 ? -18.432 -35.235 44.294 1.00 49.75 134 PHE A CA 1
ATOM 1091 C C . PHE A 1 134 ? -18.215 -35.801 45.710 1.00 49.75 134 PHE A C 1
ATOM 1093 O O . PHE A 1 134 ? -17.998 -37.006 45.877 1.00 49.75 134 PHE A O 1
ATOM 1100 N N . VAL A 1 135 ? -18.308 -34.958 46.745 1.00 56.69 135 VAL A N 1
ATOM 1101 C CA . VAL A 1 135 ? -18.144 -35.370 48.151 1.00 56.69 135 VAL A CA 1
ATOM 1102 C C . VAL A 1 135 ? -19.285 -36.283 48.616 1.00 56.69 135 VAL A C 1
ATOM 1104 O O . VAL A 1 135 ? -19.020 -37.260 49.320 1.00 56.69 135 VAL A O 1
ATOM 1107 N N . ASP A 1 136 ? -20.520 -36.039 48.173 1.00 55.53 136 ASP A N 1
ATOM 1108 C CA . ASP A 1 136 ? -21.667 -36.900 48.492 1.00 55.53 136 ASP A CA 1
ATOM 1109 C C . ASP A 1 136 ? -21.581 -38.264 47.788 1.00 55.53 136 ASP A C 1
ATOM 1111 O O . ASP A 1 136 ? -21.851 -39.300 48.398 1.00 55.53 136 ASP A O 1
ATOM 1115 N N . THR A 1 137 ? -21.088 -38.296 46.546 1.00 55.16 137 THR A N 1
ATOM 1116 C CA . THR A 1 137 ? -20.861 -39.548 45.798 1.00 55.16 137 THR A CA 1
ATOM 1117 C C . THR A 1 137 ? -19.759 -40.401 46.444 1.00 55.16 137 THR A C 1
ATOM 1119 O O . THR A 1 137 ? -19.867 -41.626 46.530 1.00 55.16 137 THR A O 1
ATOM 1122 N N . SER A 1 138 ? -18.726 -39.757 46.994 1.00 46.88 138 SER A N 1
ATOM 1123 C CA . SER A 1 138 ? -17.571 -40.424 47.613 1.00 46.88 138 SER A CA 1
ATOM 1124 C C . SER A 1 138 ? -17.864 -41.055 48.985 1.00 46.88 138 SER A C 1
ATOM 1126 O O . SER A 1 138 ? -17.087 -41.888 49.448 1.00 46.88 138 SER A O 1
ATOM 1128 N N . ARG A 1 139 ? -18.981 -40.708 49.645 1.00 47.91 139 ARG A N 1
ATOM 1129 C CA . ARG A 1 139 ? -19.396 -41.305 50.934 1.00 47.91 139 ARG A CA 1
ATOM 1130 C C . ARG A 1 139 ? -20.050 -42.687 50.812 1.00 47.91 139 ARG A C 1
ATOM 1132 O O . ARG A 1 139 ? -20.328 -43.304 51.835 1.00 47.91 139 ARG A O 1
ATOM 1139 N N . SER A 1 140 ? -20.267 -43.187 49.594 1.00 50.34 140 SER A N 1
ATOM 1140 C CA . SER A 1 140 ? -20.926 -44.479 49.336 1.00 50.34 140 SER A CA 1
ATOM 1141 C C . SER A 1 140 ? -19.972 -45.638 49.003 1.00 50.34 140 SER A C 1
ATOM 1143 O O . SER A 1 140 ? -20.425 -46.753 48.753 1.00 50.34 140 SER A O 1
ATOM 1145 N N . ILE A 1 141 ? -18.652 -45.416 49.026 1.00 45.31 141 ILE A N 1
ATOM 1146 C CA . ILE A 1 141 ? -17.662 -46.450 48.691 1.00 45.31 141 ILE A CA 1
ATOM 1147 C C . ILE A 1 141 ? -17.224 -47.181 49.976 1.00 45.31 141 ILE A C 1
ATOM 1149 O O . ILE A 1 141 ? -16.622 -46.551 50.850 1.00 45.31 141 ILE A O 1
ATOM 1153 N N . PRO A 1 142 ? -17.481 -48.496 50.126 1.00 44.59 142 PRO A N 1
ATOM 1154 C CA . PRO A 1 142 ? -17.028 -49.242 51.292 1.00 44.59 142 PRO A CA 1
ATOM 1155 C C . PRO A 1 142 ? -15.496 -49.355 51.313 1.00 44.59 142 PRO A C 1
ATOM 1157 O O . PRO A 1 142 ? -14.860 -49.805 50.359 1.00 44.59 142 PRO A O 1
ATOM 1160 N N . LEU A 1 143 ? -14.910 -48.951 52.442 1.00 40.94 143 LEU A N 1
ATOM 1161 C CA . LEU A 1 143 ? -13.493 -49.085 52.776 1.00 40.94 143 LEU A CA 1
ATOM 1162 C C . LEU A 1 143 ? -13.094 -50.567 52.836 1.00 40.94 143 LEU A C 1
ATOM 1164 O O . LEU A 1 143 ? -13.287 -51.220 53.860 1.00 40.94 143 LEU A O 1
ATOM 1168 N N . ASN A 1 144 ? -12.482 -51.086 51.769 1.00 42.47 144 ASN A N 1
ATOM 1169 C CA . ASN A 1 144 ? -11.706 -52.319 51.854 1.00 42.47 144 ASN A CA 1
ATOM 1170 C C . ASN A 1 144 ? -10.240 -51.971 52.146 1.00 42.47 144 ASN A C 1
ATOM 1172 O O . ASN A 1 144 ? -9.575 -51.261 51.388 1.00 42.47 144 ASN A O 1
ATOM 1176 N N . GLN A 1 145 ? -9.763 -52.425 53.302 1.00 49.03 145 GLN A N 1
ATOM 1177 C CA . GLN A 1 145 ? -8.427 -52.153 53.810 1.00 49.03 145 GLN A CA 1
ATOM 1178 C C . GLN A 1 145 ? -7.370 -52.882 52.975 1.00 49.03 145 GLN A C 1
ATOM 1180 O O . GLN A 1 145 ? -7.398 -54.102 52.846 1.00 49.03 145 GLN A O 1
ATOM 1185 N N . SER A 1 146 ? -6.352 -52.156 52.513 1.00 37.09 146 SER A N 1
ATOM 1186 C CA . SER A 1 146 ? -5.065 -52.764 52.172 1.00 37.09 146 SER A CA 1
ATOM 1187 C C . SER A 1 146 ? -3.927 -51.882 52.668 1.00 37.09 146 SER A C 1
ATOM 1189 O O . SER A 1 146 ? -3.586 -50.848 52.095 1.00 37.09 146 SER A O 1
ATOM 1191 N N . LYS A 1 147 ? -3.358 -52.301 53.800 1.00 47.38 147 LYS A N 1
ATOM 1192 C CA . LYS A 1 147 ? -2.099 -51.799 54.346 1.00 47.38 147 LYS A CA 1
ATOM 1193 C C . LYS A 1 147 ? -0.956 -52.220 53.421 1.00 47.38 147 LYS A C 1
ATOM 1195 O O . LYS A 1 147 ? -0.561 -53.381 53.450 1.00 47.38 147 LYS A O 1
ATOM 1200 N N . ARG A 1 148 ? -0.342 -51.278 52.704 1.00 36.69 148 ARG A N 1
ATOM 1201 C CA . ARG A 1 148 ? 1.082 -51.362 52.331 1.00 36.69 148 ARG A CA 1
ATOM 1202 C C . ARG A 1 148 ? 1.720 -49.984 52.449 1.00 36.69 148 ARG A C 1
ATOM 1204 O O . ARG A 1 148 ? 1.442 -49.083 51.667 1.00 36.69 148 ARG A O 1
ATOM 1211 N N . GLY A 1 149 ? 2.551 -49.831 53.477 1.00 45.97 149 GLY A N 1
ATOM 1212 C CA . GLY A 1 149 ? 3.389 -48.658 53.668 1.00 45.97 149 GLY A CA 1
ATOM 1213 C C . GLY A 1 149 ? 4.526 -48.648 52.654 1.00 45.97 149 GLY A C 1
ATOM 1214 O O . GLY A 1 149 ? 5.262 -49.624 52.535 1.00 45.97 149 GLY A O 1
ATOM 1215 N N . ILE A 1 150 ? 4.681 -47.530 51.948 1.00 40.38 150 ILE A N 1
ATOM 1216 C CA . ILE A 1 150 ? 5.877 -47.222 51.165 1.00 40.38 150 ILE A CA 1
ATOM 1217 C C . ILE A 1 150 ? 6.389 -45.864 51.648 1.00 40.38 150 ILE A C 1
ATOM 1219 O O . ILE A 1 150 ? 5.727 -44.836 51.513 1.00 40.38 150 ILE A O 1
ATOM 1223 N N . ASN A 1 151 ? 7.572 -45.890 52.264 1.00 45.72 151 ASN A N 1
ATOM 1224 C CA . ASN A 1 151 ? 8.289 -44.729 52.777 1.00 45.72 151 ASN A CA 1
ATOM 1225 C C . ASN A 1 151 ? 8.728 -43.818 51.624 1.00 45.72 151 ASN A C 1
ATOM 1227 O O . ASN A 1 151 ? 9.684 -44.114 50.912 1.00 45.72 151 ASN A O 1
ATOM 1231 N N . ASN A 1 152 ? 8.056 -42.679 51.472 1.00 48.81 152 ASN A N 1
ATOM 1232 C CA . ASN A 1 152 ? 8.361 -41.683 50.452 1.00 48.81 152 ASN A CA 1
ATOM 1233 C C . ASN A 1 152 ? 9.072 -40.485 51.099 1.00 48.81 152 ASN A C 1
ATOM 1235 O O . ASN A 1 152 ? 8.425 -39.553 51.575 1.00 48.81 152 ASN A O 1
ATOM 1239 N N . ARG A 1 153 ? 10.410 -40.525 51.199 1.00 46.31 153 ARG A N 1
ATOM 1240 C CA . ARG A 1 153 ? 11.178 -39.418 51.808 1.00 46.31 153 ARG A CA 1
ATOM 1241 C C . ARG A 1 153 ? 12.376 -38.883 51.019 1.00 46.31 153 ARG A C 1
ATOM 1243 O O . ARG A 1 153 ? 13.008 -37.963 51.517 1.00 46.31 153 ARG A O 1
ATOM 1250 N N . ASN A 1 154 ? 12.655 -39.333 49.788 1.00 51.50 154 ASN A N 1
ATOM 1251 C CA . ASN A 1 154 ? 13.892 -38.913 49.096 1.00 51.50 154 ASN A CA 1
ATOM 1252 C C . ASN A 1 154 ? 13.795 -38.448 47.630 1.00 51.50 154 ASN A C 1
ATOM 1254 O O . ASN A 1 154 ? 14.825 -38.310 46.981 1.00 51.50 154 ASN A O 1
ATOM 1258 N N . ILE A 1 155 ? 12.615 -38.101 47.102 1.00 50.75 155 ILE A N 1
ATOM 1259 C CA . ILE A 1 155 ? 12.511 -37.647 45.693 1.00 50.75 155 ILE A CA 1
ATOM 1260 C C . ILE A 1 155 ? 12.523 -36.104 45.548 1.00 50.75 155 ILE A C 1
ATOM 1262 O O . ILE A 1 155 ? 12.800 -35.564 44.479 1.00 50.75 155 ILE A O 1
ATOM 1266 N N . ASN A 1 156 ? 12.328 -35.339 46.629 1.00 49.72 156 ASN A N 1
ATOM 1267 C CA . ASN A 1 156 ? 11.960 -33.917 46.522 1.00 49.72 156 ASN A CA 1
ATOM 1268 C C . ASN A 1 156 ? 13.114 -32.883 46.552 1.00 49.72 156 ASN A C 1
ATOM 1270 O O . ASN A 1 156 ? 12.888 -31.726 46.898 1.00 49.72 156 ASN A O 1
ATOM 1274 N N . LYS A 1 157 ? 14.362 -33.245 46.216 1.00 49.50 157 LYS A N 1
ATOM 1275 C CA . LYS A 1 157 ? 15.476 -32.260 46.205 1.00 49.50 157 LYS A CA 1
ATOM 1276 C C . LYS A 1 157 ? 16.133 -32.008 44.844 1.00 49.50 157 LYS A C 1
ATOM 1278 O O . LYS A 1 157 ? 16.753 -30.961 44.688 1.00 49.50 157 LYS A 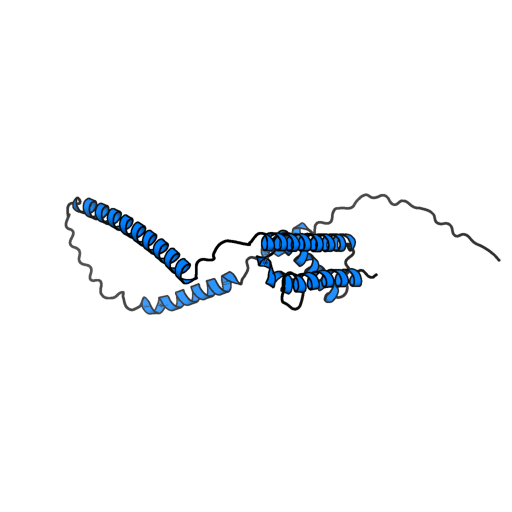O 1
ATOM 1283 N N . ASN A 1 158 ? 15.924 -32.863 43.838 1.00 48.59 158 ASN A N 1
ATOM 1284 C CA . ASN A 1 158 ? 16.532 -32.683 42.507 1.00 48.59 158 ASN A CA 1
ATOM 1285 C C . ASN A 1 158 ? 15.599 -32.109 41.427 1.00 48.59 158 ASN A C 1
ATOM 1287 O O . ASN A 1 158 ? 16.066 -31.722 40.360 1.00 48.59 158 ASN A O 1
ATOM 1291 N N . ILE A 1 159 ? 14.300 -31.965 41.700 1.00 49.25 159 ILE A N 1
ATOM 1292 C CA . ILE A 1 159 ? 13.335 -31.483 40.695 1.00 49.25 159 ILE A CA 1
ATOM 1293 C C . ILE A 1 159 ? 13.392 -29.949 40.536 1.00 49.25 159 ILE A C 1
ATOM 1295 O O . ILE A 1 159 ? 13.203 -29.436 39.436 1.00 49.25 159 ILE A O 1
ATOM 1299 N N . LYS A 1 160 ? 13.766 -29.189 41.579 1.00 47.44 160 LYS A N 1
ATOM 1300 C CA . LYS A 1 160 ? 13.784 -27.710 41.524 1.00 47.44 160 LYS A CA 1
ATOM 1301 C C . LYS A 1 160 ? 14.926 -27.092 40.703 1.00 47.44 160 LYS A C 1
ATOM 1303 O O . LYS A 1 160 ? 14.807 -25.941 40.305 1.00 47.44 160 LYS A O 1
ATOM 1308 N N . LYS A 1 161 ? 16.020 -27.816 40.430 1.00 50.72 161 LYS A N 1
ATOM 1309 C CA . LYS A 1 161 ? 17.161 -27.288 39.645 1.00 50.72 161 LYS A CA 1
ATOM 1310 C C . LYS A 1 161 ? 17.081 -27.590 38.145 1.00 50.72 161 LYS A C 1
ATOM 1312 O O . LYS A 1 161 ? 17.883 -27.054 37.385 1.00 50.72 161 LYS A O 1
ATOM 1317 N N . SER A 1 162 ? 16.127 -28.415 37.712 1.00 49.72 162 SER A N 1
ATOM 1318 C CA . SER A 1 162 ? 15.947 -28.782 36.299 1.00 49.72 162 SER A CA 1
ATOM 1319 C C . SER A 1 162 ? 14.876 -27.930 35.600 1.00 49.72 162 SER A C 1
ATOM 1321 O O . SER A 1 162 ? 14.992 -27.614 34.419 1.00 49.72 162 SER A O 1
ATOM 1323 N N . THR A 1 163 ? 13.877 -27.450 36.347 1.00 59.81 163 THR A N 1
ATOM 1324 C CA . THR A 1 163 ? 12.702 -26.751 35.797 1.00 59.81 163 THR A CA 1
ATOM 1325 C C . THR A 1 163 ? 12.984 -25.341 35.274 1.00 59.81 163 THR A C 1
ATOM 1327 O O . THR A 1 163 ? 12.363 -24.908 34.311 1.00 59.81 163 THR A O 1
ATOM 1330 N N . TRP A 1 164 ? 13.941 -24.608 35.844 1.00 63.84 164 TRP A N 1
ATOM 1331 C CA . TRP A 1 164 ? 14.272 -23.263 35.351 1.00 63.84 164 TRP A CA 1
ATOM 1332 C C . TRP A 1 164 ? 14.918 -23.268 33.954 1.00 63.84 164 TRP A C 1
ATOM 1334 O O . TRP A 1 164 ? 14.643 -22.380 33.153 1.00 63.84 164 TRP A O 1
ATOM 1344 N N . LYS A 1 165 ? 15.707 -24.300 33.617 1.00 62.00 165 LYS A N 1
ATOM 1345 C CA . LYS A 1 165 ? 16.323 -24.448 32.287 1.00 62.00 165 LYS A CA 1
ATOM 1346 C C . LYS A 1 165 ? 15.278 -24.763 31.220 1.00 62.00 165 LYS A C 1
ATOM 1348 O O . LYS A 1 165 ? 15.341 -24.210 30.126 1.00 62.00 165 LYS A O 1
ATOM 1353 N N . THR A 1 166 ? 14.297 -25.604 31.548 1.00 72.94 166 THR A N 1
ATOM 1354 C CA . THR A 1 166 ? 13.192 -25.912 30.632 1.00 72.94 166 THR A CA 1
ATOM 1355 C C . THR A 1 166 ? 12.272 -24.709 30.440 1.00 72.94 166 THR A C 1
ATOM 1357 O O . THR A 1 166 ? 11.859 -24.447 29.316 1.00 72.94 166 THR A O 1
ATOM 1360 N N . MET A 1 167 ? 12.028 -23.904 31.480 1.00 73.00 167 MET A N 1
ATOM 1361 C CA . MET A 1 167 ? 11.255 -22.665 31.335 1.00 73.00 167 MET A CA 1
ATOM 1362 C C . MET A 1 167 ? 11.973 -21.600 30.499 1.00 73.00 167 MET A C 1
ATOM 1364 O O . MET A 1 167 ? 11.325 -20.927 29.699 1.00 73.00 167 MET A O 1
ATOM 1368 N N . LEU A 1 168 ? 13.301 -21.485 30.609 1.00 74.00 168 LEU A N 1
ATOM 1369 C CA . LEU A 1 168 ? 14.081 -20.559 29.785 1.00 74.00 168 LEU A CA 1
ATOM 1370 C C . LEU A 1 168 ? 14.090 -20.979 28.305 1.00 74.00 168 LEU A C 1
ATOM 1372 O O . LEU A 1 168 ? 13.942 -20.137 27.423 1.00 74.00 168 LEU A O 1
ATOM 1376 N N . ALA A 1 169 ? 14.192 -22.284 28.032 1.00 72.69 169 ALA A N 1
ATOM 1377 C CA . ALA A 1 169 ? 14.111 -22.826 26.677 1.00 72.69 169 ALA A CA 1
ATOM 1378 C C . ALA A 1 169 ? 12.726 -22.601 26.046 1.00 72.69 169 ALA A C 1
ATOM 1380 O O . ALA A 1 169 ? 12.650 -22.185 24.895 1.00 72.69 169 ALA A O 1
ATOM 1381 N N . VAL A 1 170 ? 11.638 -22.800 26.800 1.00 75.06 170 VAL A N 1
ATOM 1382 C CA . VAL A 1 170 ? 10.268 -22.533 26.324 1.00 75.06 170 VAL A CA 1
ATOM 1383 C C . VAL A 1 170 ? 10.045 -21.036 26.078 1.00 75.06 170 VAL A C 1
ATOM 1385 O O . VAL A 1 170 ? 9.470 -20.671 25.057 1.00 75.06 170 VAL A O 1
ATOM 1388 N N . ALA A 1 171 ? 10.552 -20.156 26.948 1.00 74.75 171 ALA A N 1
ATOM 1389 C CA . ALA A 1 171 ? 10.460 -18.708 26.753 1.00 74.75 171 ALA A CA 1
ATOM 1390 C C . ALA A 1 171 ? 11.223 -18.239 25.502 1.00 74.75 171 ALA A C 1
ATOM 1392 O O . ALA A 1 171 ? 10.697 -17.437 24.732 1.00 74.75 171 ALA A O 1
ATOM 1393 N N . LEU A 1 172 ? 12.421 -18.783 25.253 1.00 71.25 172 LEU A N 1
ATOM 1394 C CA . LEU A 1 172 ? 13.191 -18.514 24.036 1.00 71.25 172 LEU A CA 1
ATOM 1395 C C . LEU A 1 172 ? 12.513 -19.090 22.787 1.00 71.25 172 LEU A C 1
ATOM 1397 O O . LEU A 1 172 ? 12.508 -18.431 21.756 1.00 71.25 172 LEU A O 1
ATOM 1401 N N . PHE A 1 173 ? 11.881 -20.263 22.872 1.00 69.56 173 PHE A N 1
ATOM 1402 C CA . PHE A 1 173 ? 11.131 -20.847 21.756 1.00 69.56 173 PHE A CA 1
ATOM 1403 C C . PHE A 1 173 ? 9.870 -20.042 21.410 1.00 69.56 173 PHE A C 1
ATOM 1405 O O . PHE A 1 173 ? 9.500 -19.967 20.246 1.00 69.56 173 PHE A O 1
ATOM 1412 N N . ILE A 1 174 ? 9.233 -19.387 22.386 1.00 72.06 174 ILE A N 1
ATOM 1413 C CA . ILE A 1 174 ? 8.110 -18.466 22.145 1.00 72.06 174 ILE A CA 1
ATOM 1414 C C . ILE A 1 174 ? 8.620 -17.139 21.559 1.00 72.06 174 ILE A C 1
ATOM 1416 O O . ILE A 1 174 ? 8.049 -16.642 20.594 1.00 72.06 174 ILE A O 1
ATOM 1420 N N . LEU A 1 175 ? 9.730 -16.595 22.069 1.00 61.44 175 LEU A N 1
ATOM 1421 C CA . LEU A 1 175 ? 10.343 -15.364 21.547 1.00 61.44 175 LEU A CA 1
ATOM 1422 C C . LEU A 1 175 ? 10.886 -15.523 20.116 1.00 61.44 175 LEU A C 1
ATOM 1424 O O . LEU A 1 175 ? 10.676 -14.644 19.283 1.00 61.44 175 LEU A O 1
ATOM 1428 N 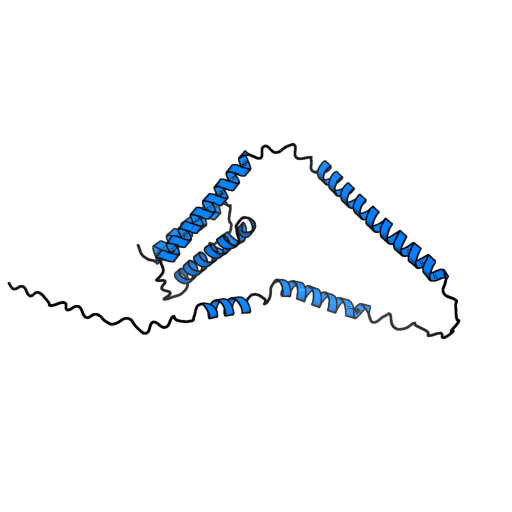N . PHE A 1 176 ? 11.537 -16.648 19.808 1.00 57.56 176 PHE A N 1
ATOM 1429 C CA . PHE A 1 176 ? 12.046 -16.951 18.467 1.00 57.56 176 PHE A CA 1
ATOM 1430 C C . PHE A 1 176 ? 10.991 -17.580 17.551 1.00 57.56 176 PHE A C 1
ATOM 1432 O O . PHE A 1 176 ? 11.023 -17.337 16.351 1.00 57.56 176 PHE A O 1
ATOM 1439 N N . GLY A 1 177 ? 10.017 -18.324 18.079 1.00 51.62 177 GLY A N 1
ATOM 1440 C CA . GLY A 1 177 ? 8.906 -18.889 17.303 1.00 51.62 177 GLY A CA 1
ATOM 1441 C C . GLY A 1 177 ? 7.907 -17.838 16.813 1.00 51.62 177 GLY A C 1
ATOM 1442 O O . GLY A 1 177 ? 7.284 -18.028 15.774 1.00 51.62 177 GLY A O 1
ATOM 1443 N N . VAL A 1 178 ? 7.804 -16.693 17.498 1.00 54.41 178 VAL A N 1
ATOM 1444 C CA . VAL A 1 178 ? 7.032 -15.531 17.019 1.00 54.41 178 VAL A CA 1
ATOM 1445 C C . VAL A 1 178 ? 7.799 -14.732 15.947 1.00 54.41 178 VAL A C 1
ATOM 1447 O O . VAL A 1 178 ? 7.185 -13.972 15.202 1.00 54.41 178 VAL A O 1
ATOM 1450 N N . ILE A 1 179 ? 9.117 -14.937 15.796 1.00 54.56 179 ILE A N 1
ATOM 1451 C CA . ILE A 1 179 ? 9.970 -14.197 14.841 1.00 54.56 179 ILE A CA 1
ATOM 1452 C C . ILE A 1 179 ? 10.571 -15.092 13.727 1.00 54.56 179 ILE A C 1
ATOM 1454 O O . ILE A 1 179 ? 11.110 -14.577 12.750 1.00 54.56 179 ILE A O 1
ATOM 1458 N N . GLY A 1 180 ? 10.424 -16.421 13.769 1.00 59.94 180 GLY A N 1
ATOM 1459 C CA . GLY A 1 180 ? 11.110 -17.330 12.843 1.00 59.94 180 GLY A CA 1
ATOM 1460 C C . GLY A 1 180 ? 10.225 -18.333 12.095 1.00 59.94 180 GLY A C 1
ATOM 1461 O O . GLY A 1 180 ? 9.561 -19.163 12.702 1.00 59.94 180 GLY A O 1
ATOM 1462 N N . ILE A 1 181 ? 10.386 -18.345 10.763 1.00 48.06 181 ILE A N 1
ATOM 1463 C CA . ILE A 1 181 ? 10.325 -19.511 9.847 1.00 48.06 181 ILE A CA 1
ATOM 1464 C C . ILE A 1 181 ? 9.013 -19.762 9.072 1.00 48.06 181 ILE A C 1
ATOM 1466 O O . ILE A 1 181 ? 9.083 -20.233 7.935 1.00 48.06 181 ILE A O 1
ATOM 1470 N N . SER A 1 182 ? 7.833 -19.344 9.532 1.00 45.88 182 SER A N 1
ATOM 1471 C CA . SER A 1 182 ? 6.583 -19.697 8.815 1.00 45.88 182 SER A CA 1
ATOM 1472 C C . SER A 1 182 ? 6.306 -18.941 7.501 1.00 45.88 182 SER A C 1
ATOM 1474 O O . SER A 1 182 ? 5.325 -19.244 6.835 1.00 45.88 182 SER A O 1
ATOM 1476 N N . ARG A 1 183 ? 7.148 -17.985 7.073 1.00 48.78 183 ARG A N 1
ATOM 1477 C CA . ARG A 1 183 ? 6.907 -17.184 5.847 1.00 48.78 183 ARG A CA 1
ATOM 1478 C C . ARG A 1 183 ? 7.871 -17.409 4.687 1.00 48.78 183 ARG A C 1
ATOM 1480 O O . ARG A 1 183 ? 7.763 -16.704 3.693 1.00 48.78 183 ARG A O 1
ATOM 1487 N N . TRP A 1 184 ? 8.780 -18.380 4.755 1.00 42.06 184 TRP A N 1
ATOM 1488 C CA . TRP A 1 184 ? 9.697 -18.640 3.630 1.00 42.06 184 TRP A CA 1
ATOM 1489 C C . TRP A 1 184 ? 9.207 -19.727 2.659 1.00 42.06 184 TRP A C 1
ATOM 1491 O O . TRP A 1 184 ? 9.499 -19.669 1.464 1.00 42.06 184 TRP A O 1
ATOM 1501 N N . LYS A 1 185 ? 8.377 -20.672 3.123 1.00 44.31 185 LYS A N 1
ATOM 1502 C CA . LYS A 1 185 ? 7.788 -21.713 2.257 1.00 44.31 185 LYS A CA 1
ATOM 1503 C C . LYS A 1 185 ? 6.570 -21.240 1.450 1.00 44.31 185 LYS A C 1
ATOM 1505 O O . LYS A 1 185 ? 6.376 -21.685 0.327 1.00 44.31 185 LYS A O 1
ATOM 1510 N N . GLU A 1 186 ? 5.790 -20.288 1.965 1.00 49.91 186 GLU A N 1
ATOM 1511 C CA . GLU A 1 186 ? 4.686 -19.680 1.200 1.00 49.91 186 GLU A CA 1
ATOM 1512 C C . GLU A 1 186 ? 5.175 -18.644 0.183 1.00 49.91 186 GLU A C 1
ATOM 1514 O O . GLU A 1 186 ? 4.610 -18.542 -0.900 1.00 49.91 186 GLU A O 1
ATOM 1519 N N . VAL A 1 187 ? 6.263 -17.926 0.480 1.00 50.88 187 VAL A N 1
ATOM 1520 C CA . VAL A 1 187 ? 6.879 -16.994 -0.478 1.00 50.88 187 VAL A CA 1
ATOM 1521 C C . VAL A 1 187 ? 7.485 -17.754 -1.661 1.00 50.88 187 VAL A C 1
ATOM 1523 O O . VAL A 1 187 ? 7.272 -17.353 -2.798 1.00 50.88 187 VAL A O 1
ATOM 1526 N N . SER A 1 188 ? 8.146 -18.893 -1.439 1.00 53.81 188 SER A N 1
ATOM 1527 C CA . SER A 1 188 ? 8.687 -19.714 -2.539 1.00 53.81 188 SER A CA 1
ATOM 1528 C C . SER A 1 188 ? 7.601 -20.373 -3.405 1.00 53.81 188 SER A C 1
ATOM 1530 O O . SER A 1 188 ? 7.724 -20.374 -4.628 1.00 53.81 188 SER A O 1
ATOM 1532 N N . ASN A 1 189 ? 6.492 -20.843 -2.820 1.00 45.44 189 ASN A N 1
ATOM 1533 C CA . ASN A 1 189 ? 5.353 -21.361 -3.596 1.00 45.44 189 ASN A CA 1
ATOM 1534 C C . ASN A 1 189 ? 4.580 -20.257 -4.345 1.00 45.44 189 ASN A C 1
ATOM 1536 O O . ASN A 1 189 ? 4.054 -20.501 -5.433 1.00 45.44 189 ASN A O 1
ATOM 1540 N N . PHE A 1 190 ? 4.555 -19.032 -3.808 1.00 48.97 190 PHE A N 1
ATOM 1541 C CA . PHE A 1 190 ? 4.018 -17.863 -4.508 1.00 48.97 190 PHE A CA 1
ATOM 1542 C C . PHE A 1 190 ? 4.873 -17.494 -5.735 1.00 48.97 190 PHE A C 1
ATOM 1544 O O . PHE A 1 190 ? 4.316 -17.180 -6.783 1.00 48.97 190 PHE A O 1
ATOM 1551 N N . PHE A 1 191 ? 6.204 -17.627 -5.652 1.00 46.44 191 PHE A N 1
ATOM 1552 C CA . PHE A 1 191 ? 7.105 -17.456 -6.803 1.00 46.44 191 PHE A CA 1
ATOM 1553 C C . PHE A 1 191 ? 6.962 -18.570 -7.861 1.00 46.44 191 PHE A C 1
ATOM 1555 O O . PHE A 1 191 ? 6.969 -18.276 -9.053 1.00 46.44 191 PHE A O 1
ATOM 1562 N N . ASN A 1 192 ? 6.755 -19.832 -7.465 1.00 45.28 192 ASN A N 1
ATOM 1563 C CA . ASN A 1 192 ? 6.633 -20.948 -8.421 1.00 45.28 192 ASN A CA 1
ATOM 1564 C C . ASN A 1 192 ? 5.315 -20.972 -9.212 1.00 45.28 192 ASN A C 1
ATOM 1566 O O . ASN A 1 192 ? 5.263 -21.563 -10.286 1.00 45.28 192 ASN A O 1
ATOM 1570 N N . THR A 1 193 ? 4.261 -20.315 -8.723 1.00 51.06 193 THR A N 1
ATOM 1571 C CA . THR A 1 193 ? 2.968 -20.265 -9.431 1.00 51.06 193 THR A CA 1
ATOM 1572 C C . THR A 1 193 ? 2.961 -19.226 -10.568 1.00 51.06 193 THR A C 1
ATOM 1574 O O . THR A 1 193 ? 2.152 -19.334 -11.482 1.00 51.06 193 THR A O 1
ATOM 1577 N N . TYR A 1 194 ? 3.882 -18.252 -10.559 1.00 47.12 194 TYR A N 1
ATOM 1578 C CA . TYR A 1 194 ? 3.955 -17.171 -11.558 1.00 47.12 194 TYR A CA 1
ATOM 1579 C C . TYR A 1 194 ? 5.090 -17.330 -12.587 1.00 47.12 194 TYR A C 1
ATOM 1581 O O . TYR A 1 194 ? 5.182 -16.526 -13.508 1.00 47.12 194 TYR A O 1
ATOM 1589 N N . ASN A 1 195 ? 5.915 -18.377 -12.471 1.00 43.19 195 ASN A N 1
ATOM 1590 C CA . ASN A 1 195 ? 7.038 -18.660 -13.375 1.00 43.19 195 ASN A CA 1
ATOM 1591 C C . ASN A 1 195 ? 6.729 -19.717 -14.451 1.00 43.19 195 ASN A C 1
ATOM 1593 O O . ASN A 1 195 ? 7.657 -20.252 -15.049 1.00 43.19 195 ASN A O 1
ATOM 1597 N N . ASN A 1 196 ? 5.459 -20.048 -14.706 1.00 38.94 196 ASN A N 1
ATOM 1598 C CA . ASN A 1 196 ? 5.116 -20.923 -15.827 1.00 38.94 196 ASN A CA 1
ATOM 1599 C C . ASN A 1 196 ? 4.919 -20.051 -17.081 1.00 38.94 196 ASN A C 1
ATOM 1601 O O . ASN A 1 196 ? 3.902 -19.354 -17.155 1.00 38.94 196 ASN A O 1
ATOM 1605 N N . PRO A 1 197 ? 5.869 -20.010 -18.037 1.00 40.12 197 PRO A N 1
ATOM 1606 C CA . PRO A 1 197 ? 5.665 -19.261 -19.264 1.00 40.12 197 PRO A CA 1
ATOM 1607 C C . PRO A 1 197 ? 4.494 -19.892 -20.016 1.00 40.12 197 PRO A C 1
ATOM 1609 O O . PRO A 1 197 ? 4.492 -21.086 -20.318 1.00 40.12 197 PRO A O 1
ATOM 1612 N N . VAL A 1 198 ? 3.477 -19.083 -20.301 1.00 42.59 198 VAL A N 1
ATOM 1613 C CA . VAL A 1 198 ? 2.453 -19.431 -21.282 1.00 42.59 198 VAL A CA 1
ATOM 1614 C C . VAL A 1 198 ? 3.185 -19.753 -22.580 1.00 42.59 198 VAL A C 1
ATOM 1616 O O . VAL A 1 198 ? 3.906 -18.915 -23.120 1.00 42.59 198 VAL A O 1
ATOM 1619 N N . ASN A 1 199 ? 3.039 -20.996 -23.029 1.00 42.75 199 ASN A N 1
ATOM 1620 C CA . ASN A 1 199 ? 3.624 -21.503 -24.255 1.00 42.75 199 ASN A CA 1
ATOM 1621 C C . ASN A 1 199 ? 2.998 -20.746 -25.441 1.00 42.75 199 ASN A C 1
ATOM 1623 O O . ASN A 1 199 ? 1.883 -21.046 -25.860 1.00 42.75 199 ASN A O 1
ATOM 1627 N N . LEU A 1 200 ? 3.692 -19.713 -25.923 1.00 42.81 200 LEU A N 1
ATOM 1628 C CA . LEU A 1 200 ? 3.345 -18.907 -27.097 1.00 42.81 200 LEU A CA 1
ATOM 1629 C C . LEU A 1 200 ? 3.946 -19.535 -28.367 1.00 42.81 200 LEU A C 1
ATOM 1631 O O . LEU A 1 200 ? 4.584 -18.868 -29.174 1.00 42.81 200 LEU A O 1
ATOM 1635 N N . GLU A 1 201 ? 3.747 -20.837 -28.565 1.00 44.34 201 GLU A N 1
ATOM 1636 C CA . GLU A 1 201 ? 3.885 -21.442 -29.890 1.00 44.34 201 GLU A CA 1
ATOM 1637 C C . GLU A 1 201 ? 2.562 -21.259 -30.635 1.00 44.34 201 GLU A C 1
ATOM 1639 O O . GLU A 1 201 ? 1.615 -22.008 -30.414 1.00 44.34 201 GLU A O 1
ATOM 1644 N N . SER A 1 202 ? 2.502 -20.217 -31.473 1.00 51.97 202 SER A N 1
ATOM 1645 C CA . SER A 1 202 ? 1.679 -20.058 -32.693 1.00 51.97 202 SER A CA 1
ATOM 1646 C C . SER A 1 202 ? 1.162 -18.626 -32.866 1.00 51.97 202 SER A C 1
ATOM 1648 O O . SER A 1 202 ? -0.007 -18.323 -32.652 1.00 51.97 202 SER A O 1
ATOM 1650 N N . ILE A 1 203 ? 2.027 -17.727 -33.339 1.00 38.81 203 ILE A N 1
ATOM 1651 C CA . ILE A 1 203 ? 1.561 -16.550 -34.082 1.00 38.81 203 ILE A CA 1
ATOM 1652 C C . ILE A 1 203 ? 2.356 -16.511 -35.395 1.00 38.81 203 ILE A C 1
ATOM 1654 O O . ILE A 1 203 ? 3.587 -16.480 -35.342 1.00 38.81 203 ILE A O 1
ATOM 1658 N N . PRO A 1 204 ? 1.699 -16.598 -36.567 1.00 37.78 204 PRO A N 1
ATOM 1659 C CA . PRO A 1 204 ? 2.389 -16.609 -37.849 1.00 37.78 204 PRO A CA 1
ATOM 1660 C C . PRO A 1 204 ? 2.986 -15.229 -38.143 1.00 37.78 204 PRO A C 1
ATOM 1662 O O . PRO A 1 204 ? 2.346 -14.199 -37.947 1.00 37.78 204 PRO A O 1
ATOM 1665 N N . TYR A 1 205 ? 4.230 -15.240 -38.615 1.00 38.06 205 TYR A N 1
ATOM 1666 C CA . TYR A 1 205 ? 4.972 -14.076 -39.086 1.00 38.06 205 TYR A CA 1
ATOM 1667 C C . TYR A 1 205 ? 4.302 -13.522 -40.351 1.00 38.06 205 TYR A C 1
ATOM 1669 O O . TYR A 1 205 ? 4.108 -14.264 -41.315 1.00 38.06 205 TYR A O 1
ATOM 1677 N N . GLN A 1 206 ? 3.935 -12.241 -40.342 1.00 43.31 206 GLN A N 1
ATOM 1678 C CA . GLN A 1 206 ? 3.380 -11.543 -41.499 1.00 43.31 206 GLN A CA 1
ATOM 1679 C C . GLN A 1 206 ? 4.437 -10.558 -42.008 1.00 43.31 206 GLN A C 1
ATOM 1681 O O . GLN A 1 206 ? 4.776 -9.587 -41.333 1.00 43.31 206 GLN A O 1
ATOM 1686 N N . ASP A 1 207 ? 5.009 -10.905 -43.159 1.00 48.00 207 ASP A N 1
ATOM 1687 C CA . ASP A 1 207 ? 6.011 -10.150 -43.911 1.00 48.00 207 ASP A CA 1
ATOM 1688 C C . ASP A 1 207 ? 5.317 -8.972 -44.610 1.00 48.00 207 ASP A C 1
ATOM 1690 O O . ASP A 1 207 ? 4.539 -9.188 -45.539 1.00 48.00 207 ASP A O 1
ATOM 1694 N N . ASP A 1 208 ? 5.583 -7.740 -44.175 1.00 47.09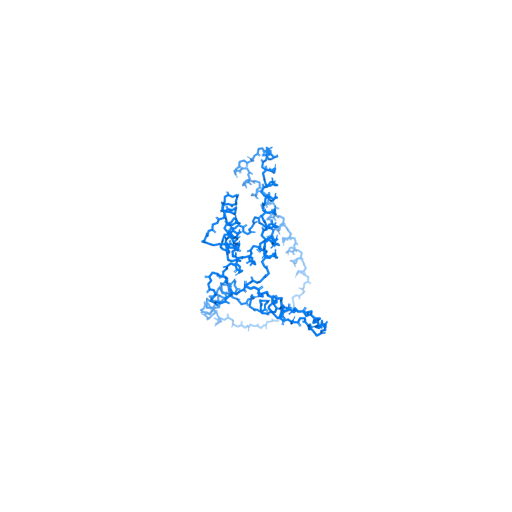 208 ASP A N 1
ATOM 1695 C CA . ASP A 1 208 ? 5.182 -6.539 -44.912 1.00 47.09 208 ASP A CA 1
ATOM 1696 C C . ASP A 1 208 ? 6.426 -5.812 -45.446 1.00 47.09 208 ASP A C 1
ATOM 1698 O O . ASP A 1 208 ? 7.172 -5.130 -44.737 1.00 47.09 208 ASP A O 1
ATOM 1702 N N . ASP A 1 209 ? 6.611 -5.986 -46.754 1.00 48.44 209 ASP A N 1
ATOM 1703 C CA . ASP A 1 209 ? 7.573 -5.346 -47.643 1.00 48.44 209 ASP A CA 1
ATOM 1704 C C . ASP A 1 209 ? 7.620 -3.811 -47.499 1.00 48.44 209 ASP A C 1
ATOM 1706 O O . ASP A 1 209 ? 6.715 -3.090 -47.933 1.00 48.44 209 ASP A O 1
ATOM 1710 N N . ILE A 1 210 ? 8.754 -3.270 -47.040 1.00 45.06 210 ILE A N 1
ATOM 1711 C CA . ILE A 1 210 ? 9.076 -1.840 -47.181 1.00 45.06 210 ILE A CA 1
ATOM 1712 C C . ILE A 1 210 ? 10.152 -1.662 -48.262 1.00 45.06 210 ILE A C 1
ATOM 1714 O O . ILE A 1 210 ? 11.353 -1.788 -48.026 1.00 45.06 210 ILE A O 1
ATOM 1718 N N . LYS A 1 211 ? 9.711 -1.307 -49.477 1.00 51.53 211 LYS A N 1
ATOM 1719 C CA . LYS A 1 211 ? 10.576 -0.824 -50.572 1.00 51.53 211 LYS A CA 1
ATOM 1720 C C . LYS A 1 211 ? 11.159 0.568 -50.262 1.00 51.53 211 LYS A C 1
ATOM 1722 O O . LYS A 1 211 ? 10.403 1.472 -49.898 1.00 51.53 211 LYS A O 1
ATOM 1727 N N . PRO A 1 212 ? 12.451 0.828 -50.547 1.00 53.69 212 PRO A N 1
ATOM 1728 C CA . PRO A 1 212 ? 13.036 2.158 -50.406 1.00 53.69 212 PRO A CA 1
ATOM 1729 C C . PRO A 1 212 ? 12.704 3.064 -51.604 1.00 53.69 212 PRO A C 1
ATOM 1731 O O . PRO A 1 212 ? 12.986 2.750 -52.765 1.00 53.69 212 PRO A O 1
ATOM 1734 N N . LYS A 1 213 ? 12.142 4.244 -51.321 1.00 54.69 213 LYS A N 1
ATOM 1735 C CA . LYS A 1 213 ? 11.857 5.279 -52.323 1.00 54.69 213 LYS A CA 1
ATOM 1736 C C . LYS A 1 213 ? 13.114 6.123 -52.563 1.00 54.69 213 LYS A C 1
ATOM 1738 O O . LYS A 1 213 ? 13.422 7.036 -51.805 1.00 54.69 213 LYS A O 1
ATOM 1743 N N . ARG A 1 214 ? 13.832 5.813 -53.647 1.00 58.62 214 ARG A N 1
ATOM 1744 C CA . ARG A 1 214 ? 14.873 6.673 -54.233 1.00 58.62 214 ARG A CA 1
ATOM 1745 C C . ARG A 1 214 ? 14.275 8.028 -54.629 1.00 58.62 214 ARG A C 1
ATOM 1747 O O . ARG A 1 214 ? 13.253 8.068 -55.314 1.00 58.62 214 ARG A O 1
ATOM 1754 N N . ARG A 1 215 ? 14.964 9.122 -54.308 1.00 58.53 215 ARG A N 1
ATOM 1755 C CA . ARG A 1 215 ? 14.883 10.374 -55.071 1.00 58.53 215 ARG A CA 1
ATOM 1756 C C . ARG A 1 215 ? 16.290 10.916 -55.315 1.00 58.53 215 ARG A C 1
ATOM 1758 O O . ARG A 1 215 ? 16.955 11.360 -54.391 1.00 58.53 215 ARG A O 1
ATOM 1765 N N . HIS A 1 216 ? 16.697 10.851 -56.585 1.00 55.09 216 HIS A N 1
ATOM 1766 C CA . HIS A 1 216 ? 17.508 11.882 -57.240 1.00 55.09 216 HIS A CA 1
ATOM 1767 C C . HIS A 1 216 ? 16.784 13.234 -57.051 1.00 55.09 216 HIS A C 1
ATOM 1769 O O . HIS A 1 216 ? 15.552 13.252 -57.042 1.00 55.09 216 HIS A O 1
ATOM 1775 N N . LYS A 1 217 ? 17.446 14.371 -56.862 1.00 58.97 217 LYS A N 1
ATOM 1776 C CA . LYS A 1 217 ? 18.551 14.953 -57.621 1.00 58.97 217 LYS A CA 1
ATOM 1777 C C . LYS A 1 217 ? 19.168 16.064 -56.773 1.00 58.97 217 LYS A C 1
ATOM 1779 O O . LYS A 1 217 ? 18.386 16.673 -56.009 1.00 58.97 217 LYS A O 1
#

Foldseek 3Di:
DDLLCLLVVLQVVLLVLLCPQVVFDDDGQLRRCVRRVVLDDPVLSVLSVVSRVLNCCSVPPPPDDDDPSVVSNVSSVVSVVRSVVSSVVVVVVVVVPPPDDPDPPVVVVVVVVVVVVVVVVVVVVVVVVVVVVVVVVVVPDDDDDDDDDDDDDPDPPPPVVPVVVVVVVVVVCVVVVVVDDPPPVVVVVVVVVPPDPDPPPDDDDDDDDDDDDDDDD

Organism: NCBI:txid2202197

Radius of gyration: 34.32 Å; chains: 1; bounding box: 45×68×112 Å

Sequence (217 aa):
MSNLDIVFGYTKKIEKFLETEFKAEGRGLHTKINSIEYLLPIALIKKVRWIATIRNNMAHTEGFEFDNIDDFKSTCEAVLSELEAIRRDSAVLGKQRKAPLQLSPKAQHKRIKNQVDSLIDRRFKDQRKEYSAFVDTSRSIPLNQSKRGINNRNINKNIKKSTWKTMLAVALFILFGVIGISRWKEVSNFFNTYNNPVNLESIPYQDDDIKPKRRHK

pLDDT: mean 72.05, std 21.12, range [36.69, 98.44]

Secondary structure (DSSP, 8-state):
--HHHHHHHHHHHHHHHHHHHH---SSSHHHHHHHTGGGS-HHHHHHHHHHHHHHHHHHHSTT-----HHHHHHHHHHHHHHHHHHHHHHHHHHHH--------HHHHHHHHHHHHHHHHHHHHHHHHHHHHHHHHHHTTS------------SSTTSSTTTHHHHHHHHHHHHHHHTTSSTTHHHHHHHHHHH-----------------------